Protein AF-A0A924PEX5-F1 (afdb_monomer_lite)

Structure (mmCIF, N/CA/C/O backbone):
data_AF-A0A924PEX5-F1
#
_entry.id   AF-A0A924PEX5-F1
#
loop_
_atom_site.group_PDB
_atom_site.id
_atom_site.type_symbol
_atom_si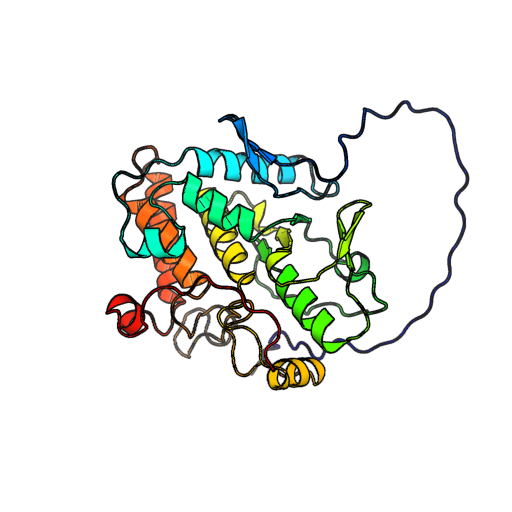te.label_atom_id
_atom_site.label_alt_id
_atom_site.label_comp_id
_atom_site.label_asym_id
_atom_site.label_entity_id
_atom_site.label_seq_id
_atom_site.pdbx_PDB_ins_code
_atom_site.Cartn_x
_atom_site.Cartn_y
_atom_site.Cartn_z
_atom_site.occupancy
_atom_site.B_iso_or_equiv
_atom_site.auth_seq_id
_atom_site.auth_comp_id
_atom_site.auth_asym_id
_atom_site.auth_atom_id
_atom_site.pdbx_PDB_model_num
ATOM 1 N N . MET A 1 1 ? -17.441 -9.003 -27.876 1.00 33.53 1 MET A N 1
ATOM 2 C CA . MET A 1 1 ? -15.978 -9.172 -27.762 1.00 33.53 1 MET A CA 1
ATOM 3 C C . MET A 1 1 ? -15.362 -7.786 -27.661 1.00 33.53 1 MET A C 1
ATOM 5 O O . MET A 1 1 ? -15.172 -7.136 -28.678 1.00 33.53 1 MET A O 1
ATOM 9 N N . ARG A 1 2 ? -15.200 -7.267 -26.439 1.00 26.06 2 ARG A N 1
ATOM 10 C CA . ARG A 1 2 ? -14.503 -5.998 -26.192 1.00 26.06 2 ARG A CA 1
ATOM 11 C C . ARG A 1 2 ? -13.068 -6.360 -25.824 1.00 26.06 2 ARG A C 1
ATOM 13 O O . ARG A 1 2 ? -12.875 -7.181 -24.936 1.00 26.06 2 ARG A O 1
ATOM 20 N N . SER A 1 3 ? -12.110 -5.818 -26.566 1.00 25.69 3 SER A N 1
ATOM 21 C CA . SER A 1 3 ? -10.678 -5.951 -26.299 1.00 25.69 3 SER A CA 1
ATOM 22 C C . SER A 1 3 ? -10.384 -5.412 -24.900 1.00 25.69 3 SER A C 1
ATOM 24 O O . SER A 1 3 ? -10.562 -4.220 -24.662 1.00 25.69 3 SER A O 1
ATOM 26 N N . SER A 1 4 ? -9.976 -6.282 -23.979 1.00 27.42 4 SER A N 1
ATOM 27 C CA . SER A 1 4 ? -9.450 -5.909 -22.669 1.00 27.42 4 SER A CA 1
ATOM 28 C C . SER A 1 4 ? -8.083 -5.258 -22.869 1.00 27.42 4 SER A C 1
ATOM 30 O O . SER A 1 4 ? -7.070 -5.935 -23.037 1.00 27.42 4 SER A O 1
ATOM 32 N N . SER A 1 5 ? -8.056 -3.929 -22.913 1.00 29.95 5 SER A N 1
ATOM 33 C CA . SER A 1 5 ? -6.832 -3.140 -22.824 1.00 29.95 5 SER A CA 1
ATOM 34 C C . SER A 1 5 ? -6.302 -3.233 -21.395 1.00 29.95 5 SER A C 1
ATOM 36 O O . SER A 1 5 ? -6.610 -2.394 -20.551 1.00 29.95 5 SER A O 1
ATOM 38 N N . GLY A 1 6 ? -5.540 -4.292 -21.121 1.00 28.02 6 GLY A N 1
ATOM 39 C CA . GLY A 1 6 ? -4.634 -4.314 -19.981 1.00 28.02 6 GLY A CA 1
ATOM 40 C C . GLY A 1 6 ? -3.671 -3.132 -20.085 1.00 28.02 6 GLY A C 1
ATOM 41 O O . GLY A 1 6 ? -3.348 -2.685 -21.189 1.00 28.02 6 GLY A O 1
ATOM 42 N N . LEU A 1 7 ? -3.238 -2.611 -18.939 1.00 36.66 7 LEU A N 1
ATOM 43 C CA . LEU A 1 7 ? -2.133 -1.662 -18.841 1.00 36.66 7 LEU A CA 1
ATOM 44 C C . LEU A 1 7 ? -0.908 -2.258 -19.546 1.00 36.66 7 LEU A C 1
ATOM 46 O O . LEU A 1 7 ? -0.160 -3.050 -18.980 1.00 36.66 7 LEU A O 1
ATOM 50 N N . SER A 1 8 ? -0.732 -1.910 -20.816 1.00 33.62 8 SER A N 1
ATOM 51 C CA . SER A 1 8 ? 0.485 -2.198 -21.548 1.00 33.62 8 SER A CA 1
ATOM 52 C C . SER A 1 8 ? 1.491 -1.120 -21.179 1.00 33.62 8 SER A C 1
ATOM 54 O O . SER A 1 8 ? 1.282 0.055 -21.481 1.00 33.62 8 SER A O 1
ATOM 56 N N . LEU A 1 9 ? 2.608 -1.519 -20.569 1.00 39.69 9 LEU A N 1
ATOM 57 C CA . LEU A 1 9 ? 3.800 -0.670 -20.456 1.00 39.69 9 LEU A CA 1
ATOM 58 C C . LEU A 1 9 ? 4.326 -0.207 -21.835 1.00 39.69 9 LEU A C 1
ATOM 60 O O . LEU A 1 9 ? 5.193 0.658 -21.892 1.00 39.69 9 LEU A O 1
ATOM 64 N N . ALA A 1 10 ? 3.792 -0.729 -22.949 1.00 33.88 10 ALA A N 1
ATOM 65 C CA . ALA A 1 10 ? 4.239 -0.428 -24.307 1.00 33.88 10 ALA A CA 1
ATOM 66 C C . ALA A 1 10 ? 3.735 0.907 -24.905 1.00 33.88 10 ALA A C 1
ATOM 68 O O . ALA A 1 10 ? 4.015 1.172 -26.071 1.00 33.88 10 ALA A O 1
ATOM 69 N N . SER A 1 11 ? 3.021 1.762 -24.162 1.00 31.50 11 SER A N 1
ATOM 70 C CA . SER A 1 11 ? 2.546 3.064 -24.685 1.00 31.50 11 SER A CA 1
ATOM 71 C C . SER A 1 11 ? 3.521 4.243 -24.496 1.00 31.50 11 SER A C 1
ATOM 73 O O . SER A 1 11 ? 3.150 5.391 -24.731 1.00 31.50 11 SER A O 1
ATOM 75 N N . LEU A 1 12 ? 4.778 3.993 -24.116 1.00 37.81 12 LEU A N 1
ATOM 76 C CA . LEU A 1 12 ? 5.843 5.005 -24.049 1.00 37.81 12 LEU A CA 1
ATOM 77 C C . LEU A 1 12 ? 6.523 5.167 -25.424 1.00 37.81 12 LEU A C 1
ATOM 79 O O . LEU A 1 12 ? 7.553 4.553 -25.693 1.00 37.81 12 LEU A O 1
ATOM 83 N N . VAL A 1 13 ? 5.953 5.991 -26.313 1.00 32.44 13 VAL A N 1
ATOM 84 C CA . VAL A 1 13 ? 6.563 6.343 -27.613 1.00 32.44 13 VAL A CA 1
ATOM 85 C C . VAL A 1 13 ? 6.847 7.848 -27.678 1.00 32.44 13 VAL A C 1
ATOM 87 O O . VAL A 1 13 ? 5.973 8.681 -27.462 1.00 32.44 13 VAL A O 1
ATOM 90 N N . PHE A 1 14 ? 8.108 8.179 -27.964 1.00 30.27 14 PHE A N 1
ATOM 91 C CA . PHE A 1 14 ? 8.715 9.509 -27.886 1.00 30.27 14 PHE A CA 1
ATOM 92 C C . PHE A 1 14 ? 8.309 10.469 -29.016 1.00 30.27 14 PHE A C 1
ATOM 94 O O . PHE A 1 14 ? 8.539 10.176 -30.187 1.00 30.27 14 PHE A O 1
ATOM 101 N N . THR A 1 15 ? 7.913 11.693 -28.654 1.00 27.73 15 THR A N 1
ATOM 102 C CA . THR A 1 15 ? 8.118 12.914 -29.462 1.00 27.73 15 THR A CA 1
ATOM 103 C C . THR A 1 15 ? 8.326 14.111 -28.532 1.00 27.73 15 THR A C 1
ATOM 105 O O . THR A 1 15 ? 7.518 14.335 -27.635 1.00 27.73 15 THR A O 1
ATOM 108 N N . GLY A 1 16 ? 9.413 14.867 -28.718 1.00 25.47 16 GLY A N 1
ATOM 109 C CA . GLY A 1 16 ? 9.753 16.043 -27.906 1.00 25.47 16 GLY A CA 1
ATOM 110 C C . GLY A 1 16 ? 9.539 17.376 -28.623 1.00 25.47 16 GLY A C 1
ATOM 111 O O . GLY A 1 16 ? 9.466 17.395 -29.846 1.00 25.47 16 GLY A O 1
ATOM 112 N N . LEU A 1 17 ? 9.496 18.476 -27.854 1.00 26.95 17 LEU A N 1
ATOM 113 C CA . LEU A 1 17 ? 10.088 19.797 -28.153 1.00 26.95 17 LEU A CA 1
ATOM 114 C C . LEU A 1 17 ? 9.778 20.801 -27.020 1.00 26.95 17 LEU A C 1
ATOM 116 O O . LEU A 1 17 ? 8.629 20.975 -26.629 1.00 26.95 17 LEU A O 1
ATOM 120 N N . CYS A 1 18 ? 10.819 21.471 -26.511 1.00 28.36 18 CYS A N 1
ATOM 121 C CA . CYS A 1 18 ? 10.740 22.568 -25.539 1.00 28.36 18 CYS A CA 1
ATOM 122 C C . CYS A 1 18 ? 10.586 23.928 -26.237 1.00 28.36 18 CYS A C 1
ATOM 124 O O . CYS A 1 18 ? 11.287 24.194 -27.212 1.00 28.36 18 CYS A O 1
ATOM 126 N N . ALA A 1 19 ? 9.805 24.836 -25.647 1.00 28.42 19 ALA A N 1
ATOM 127 C CA . ALA A 1 19 ? 9.983 26.283 -25.792 1.00 28.42 19 ALA A CA 1
ATOM 128 C C . ALA A 1 19 ? 9.468 26.991 -24.526 1.00 28.42 19 ALA A C 1
ATOM 130 O O . ALA A 1 19 ? 8.357 26.728 -24.074 1.00 28.42 19 ALA A O 1
ATOM 131 N N . GLY A 1 20 ? 10.310 27.836 -23.924 1.00 31.69 20 GLY A N 1
ATOM 132 C CA . GLY A 1 20 ? 10.020 28.566 -22.687 1.00 31.69 20 GLY A CA 1
ATOM 133 C C . GLY A 1 20 ? 9.558 30.004 -22.914 1.00 31.69 20 GLY A C 1
ATOM 134 O O . GLY A 1 20 ? 9.651 30.508 -24.026 1.00 31.69 20 GLY A O 1
ATOM 135 N N . THR A 1 21 ? 9.149 30.678 -21.832 1.00 31.81 21 THR A N 1
ATOM 136 C CA . THR A 1 21 ? 9.110 32.151 -21.738 1.00 31.81 21 THR A CA 1
ATOM 137 C C . THR A 1 21 ? 9.071 32.639 -20.282 1.00 31.81 21 THR A C 1
ATOM 139 O O . THR A 1 21 ? 8.572 31.954 -19.395 1.00 31.81 21 THR A O 1
ATOM 142 N N . LEU A 1 22 ? 9.652 33.828 -20.087 1.00 35.75 22 LEU A N 1
ATOM 143 C CA . LEU A 1 22 ? 10.005 34.534 -18.848 1.00 35.75 22 LEU A CA 1
ATOM 144 C C . LEU A 1 22 ? 8.805 35.101 -18.060 1.00 35.75 22 LEU A C 1
ATOM 146 O O . LEU A 1 22 ? 7.839 35.563 -18.661 1.00 35.75 22 LEU A O 1
ATOM 150 N N . ALA A 1 23 ? 8.927 35.172 -16.727 1.00 34.81 23 ALA A N 1
ATOM 151 C CA . ALA A 1 23 ? 7.976 35.840 -15.830 1.00 34.81 23 ALA A CA 1
ATOM 152 C C . ALA A 1 23 ? 8.596 37.080 -15.152 1.00 34.81 23 ALA A C 1
ATOM 154 O O . ALA A 1 23 ? 9.732 37.037 -14.680 1.00 34.81 23 ALA A O 1
ATOM 155 N N . ALA A 1 24 ? 7.823 38.171 -15.103 1.00 40.25 24 ALA A N 1
ATOM 156 C CA . ALA A 1 24 ? 8.129 39.429 -14.420 1.00 40.25 24 ALA A CA 1
ATOM 157 C C . ALA A 1 24 ? 7.551 39.446 -12.989 1.00 40.25 24 ALA A C 1
ATOM 159 O O . ALA A 1 24 ? 6.501 38.860 -12.729 1.00 40.25 24 ALA A O 1
ATOM 160 N N . SER A 1 25 ? 8.239 40.121 -12.067 1.00 35.47 25 SER A N 1
ATOM 161 C CA . SER A 1 25 ? 7.985 40.127 -10.621 1.00 35.47 25 SER A CA 1
ATOM 162 C C . SER A 1 25 ? 7.153 41.330 -10.143 1.00 35.47 25 SER A C 1
ATOM 164 O O . SER A 1 25 ? 7.395 42.466 -10.544 1.00 35.47 25 SER A O 1
ATOM 166 N N . PHE A 1 26 ? 6.215 41.080 -9.220 1.00 35.78 26 PHE A N 1
ATOM 167 C CA . PHE A 1 26 ? 5.485 42.087 -8.433 1.00 35.78 26 PHE A CA 1
ATOM 168 C C . PHE A 1 26 ? 5.862 41.965 -6.941 1.00 35.78 26 PHE A C 1
ATOM 170 O O . PHE A 1 26 ? 5.893 40.844 -6.432 1.00 35.78 26 PHE A O 1
ATOM 177 N N . PRO A 1 27 ? 6.116 43.070 -6.212 1.00 43.72 27 PRO A N 1
ATOM 178 C CA . PRO A 1 27 ? 6.353 43.044 -4.769 1.00 43.72 27 PRO A CA 1
ATOM 179 C C . PRO A 1 27 ? 5.075 43.401 -3.989 1.00 43.72 27 PRO A C 1
ATOM 181 O O . PRO A 1 27 ? 4.455 44.421 -4.284 1.00 43.72 27 PRO A O 1
ATOM 184 N N . GLY A 1 28 ? 4.696 42.624 -2.960 1.00 46.34 28 GLY A N 1
ATOM 185 C CA . GLY A 1 28 ? 3.729 43.136 -1.972 1.00 46.34 28 GLY A CA 1
ATOM 186 C C . GLY A 1 28 ? 2.809 42.189 -1.195 1.00 46.34 28 GLY A C 1
ATOM 187 O O . GLY A 1 28 ? 1.846 42.687 -0.620 1.00 46.34 28 GLY A O 1
ATOM 188 N N . CYS A 1 29 ? 3.055 40.879 -1.106 1.00 36.25 29 CYS A N 1
ATOM 189 C CA . CYS A 1 29 ? 2.343 40.029 -0.141 1.00 36.25 29 CYS A CA 1
ATOM 190 C C . CYS A 1 29 ? 3.349 39.290 0.740 1.00 36.25 29 CYS A C 1
ATOM 192 O O . CYS A 1 29 ? 4.124 38.473 0.256 1.00 36.25 29 CYS A O 1
ATOM 194 N N . SER A 1 30 ? 3.352 39.592 2.037 1.00 42.78 30 SER A N 1
ATOM 195 C CA . SER A 1 30 ? 4.011 38.767 3.047 1.00 42.78 30 SER A CA 1
ATOM 196 C C . SER A 1 30 ? 3.273 37.433 3.126 1.00 42.78 30 SER A C 1
ATOM 198 O O . SER A 1 30 ? 2.197 37.345 3.721 1.00 42.78 30 SER A O 1
ATOM 200 N N . SER A 1 31 ? 3.833 36.429 2.457 1.00 42.00 31 SER A N 1
ATOM 201 C CA . SER A 1 31 ? 3.346 35.057 2.446 1.00 42.00 31 SER A CA 1
ATOM 202 C C . SER A 1 31 ? 3.317 34.503 3.875 1.00 42.00 31 SER A C 1
ATOM 204 O O . SER A 1 31 ? 4.273 34.737 4.624 1.00 42.00 31 SER A O 1
ATOM 206 N N . PRO A 1 32 ? 2.268 33.765 4.281 1.00 46.34 32 PRO A N 1
ATOM 207 C CA . PRO A 1 32 ? 2.353 32.945 5.483 1.00 46.34 32 PRO A CA 1
ATOM 208 C C . PRO A 1 32 ? 3.592 32.054 5.361 1.00 46.34 32 PRO A C 1
ATOM 210 O O . PRO A 1 32 ? 3.858 31.530 4.283 1.00 46.34 32 PRO A O 1
ATOM 213 N N . SER A 1 33 ? 4.364 31.952 6.446 1.00 43.94 33 SER A N 1
ATOM 214 C CA . SER A 1 33 ? 5.555 31.104 6.557 1.00 43.94 33 SER A CA 1
ATOM 215 C C . SER A 1 33 ? 5.258 29.720 5.981 1.00 43.94 33 SER A C 1
ATOM 217 O O . SER A 1 33 ? 4.627 28.905 6.654 1.00 43.94 33 SER A O 1
ATOM 219 N N . GLU A 1 34 ? 5.683 29.468 4.742 1.00 51.16 34 GLU A N 1
ATOM 220 C CA . GLU A 1 34 ? 5.565 28.158 4.117 1.00 51.16 34 GLU A CA 1
ATOM 221 C C . GLU A 1 34 ? 6.358 27.187 4.990 1.00 51.16 34 GLU A C 1
ATOM 223 O O . GLU A 1 34 ? 7.578 27.309 5.131 1.00 51.16 34 GLU A O 1
ATOM 228 N N . ALA A 1 35 ? 5.654 26.260 5.647 1.00 49.38 35 ALA A N 1
ATOM 229 C CA . ALA A 1 35 ? 6.304 25.122 6.275 1.00 49.38 35 ALA A CA 1
ATOM 230 C C . ALA A 1 35 ? 7.219 24.473 5.223 1.00 49.38 35 ALA A C 1
ATOM 232 O O . ALA A 1 35 ? 6.838 24.427 4.048 1.00 49.38 35 ALA A O 1
ATOM 233 N N . PRO A 1 36 ? 8.426 24.016 5.605 1.00 53.09 36 PRO A N 1
ATOM 234 C CA . PRO A 1 36 ? 9.362 23.456 4.646 1.00 53.09 36 PRO A CA 1
ATOM 235 C C . PRO A 1 36 ? 8.644 22.381 3.819 1.00 53.09 36 PRO A C 1
ATOM 237 O O . PRO A 1 36 ? 7.949 21.540 4.402 1.00 53.09 36 PRO A O 1
ATOM 240 N N . PRO A 1 37 ? 8.753 22.425 2.478 1.00 58.31 37 PRO A N 1
ATOM 241 C CA . PRO A 1 37 ? 8.115 21.431 1.633 1.00 58.31 37 PRO A CA 1
ATOM 242 C C . PRO A 1 37 ? 8.599 20.060 2.105 1.00 58.31 37 PRO A C 1
ATOM 244 O O . PRO A 1 37 ? 9.806 19.851 2.211 1.00 58.31 37 PRO A O 1
ATOM 247 N N . ASN A 1 38 ? 7.659 19.157 2.400 1.00 71.25 38 ASN A N 1
ATOM 248 C CA . ASN A 1 38 ? 7.913 17.780 2.842 1.00 71.25 38 ASN A CA 1
ATOM 249 C C . ASN A 1 38 ? 8.250 17.608 4.337 1.00 71.25 38 ASN A C 1
ATOM 251 O O . ASN A 1 38 ? 9.093 16.786 4.696 1.00 71.25 38 ASN A O 1
ATOM 255 N N . ALA A 1 39 ? 7.583 18.353 5.224 1.00 81.62 39 ALA A N 1
ATOM 256 C CA . ALA A 1 39 ? 7.664 18.084 6.659 1.00 81.62 39 ALA A CA 1
ATOM 257 C C . ALA A 1 39 ? 7.174 16.650 6.997 1.00 81.62 39 ALA A C 1
ATOM 259 O O . ALA A 1 39 ? 6.148 16.221 6.460 1.00 81.62 39 ALA A O 1
ATOM 260 N N . PRO A 1 40 ? 7.872 15.926 7.895 1.00 90.00 40 PRO A N 1
ATOM 261 C CA . PRO A 1 40 ? 7.412 14.653 8.454 1.00 90.00 40 PRO A CA 1
ATOM 262 C C . PRO A 1 40 ? 5.994 14.748 9.032 1.00 90.00 40 PRO A C 1
ATOM 264 O O . PRO A 1 40 ? 5.653 15.742 9.684 1.00 90.00 40 PRO A O 1
ATOM 267 N N . ILE A 1 41 ? 5.183 13.698 8.874 1.00 93.56 41 ILE A N 1
ATOM 268 C CA . ILE A 1 41 ? 3.880 13.624 9.550 1.00 93.56 41 ILE A CA 1
ATOM 269 C C . ILE A 1 41 ? 4.118 13.432 11.048 1.00 93.56 41 ILE A C 1
ATOM 271 O O . ILE A 1 41 ? 4.702 12.436 11.477 1.00 93.56 41 ILE A O 1
ATOM 275 N N . SER A 1 42 ? 3.642 14.382 11.851 1.00 95.88 42 SER A N 1
ATOM 276 C CA . SER A 1 42 ? 3.625 14.263 13.311 1.00 95.88 42 SER A CA 1
ATOM 277 C C . SER A 1 42 ? 2.297 13.668 13.766 1.00 95.88 42 SER A C 1
ATOM 279 O O . SER A 1 42 ? 1.234 14.163 13.382 1.00 95.88 42 SER A O 1
ATOM 281 N N . LEU A 1 43 ? 2.374 12.607 14.565 1.00 96.50 43 LEU A N 1
ATOM 282 C CA . LEU A 1 43 ? 1.222 11.909 15.124 1.00 96.50 43 LEU A CA 1
ATOM 283 C C . LEU A 1 43 ? 0.881 12.435 16.521 1.00 96.50 43 LEU A C 1
ATOM 285 O O . LEU A 1 43 ? 1.750 12.945 17.232 1.00 96.50 43 LEU A O 1
ATOM 289 N N . ASP A 1 44 ? -0.367 12.244 16.948 1.00 95.25 44 ASP A N 1
ATOM 290 C CA . ASP A 1 44 ? -0.880 12.756 18.233 1.00 95.25 44 ASP A CA 1
ATOM 291 C C . ASP A 1 44 ? -0.132 12.188 19.454 1.00 95.25 44 ASP A C 1
ATOM 293 O O . ASP A 1 44 ? -0.062 12.818 20.508 1.00 95.25 44 ASP A O 1
ATOM 297 N N . ASN A 1 45 ? 0.470 11.005 19.312 1.00 92.50 45 ASN A N 1
ATOM 298 C CA . ASN A 1 45 ? 1.290 10.369 20.345 1.00 92.50 45 ASN A CA 1
ATOM 299 C C . ASN A 1 45 ? 2.759 10.849 20.356 1.00 92.50 45 ASN A C 1
ATOM 301 O O . ASN A 1 45 ? 3.584 10.285 21.074 1.00 92.50 45 ASN A O 1
ATOM 305 N N . GLY A 1 46 ? 3.101 11.858 19.548 1.00 95.31 46 GLY A N 1
ATOM 306 C CA . GLY A 1 46 ? 4.443 12.432 19.432 1.00 95.31 46 GLY A CA 1
ATOM 307 C C . GLY A 1 46 ? 5.389 11.688 18.484 1.00 95.31 46 GLY A C 1
ATOM 308 O O . GLY A 1 46 ? 6.502 12.162 18.249 1.00 95.31 46 GLY A O 1
ATOM 309 N N . ARG A 1 47 ? 4.981 10.547 17.910 1.00 95.88 47 ARG A N 1
ATOM 310 C CA . ARG A 1 47 ? 5.765 9.853 16.879 1.00 95.88 47 ARG A CA 1
ATOM 311 C C . ARG A 1 47 ? 5.803 10.691 15.600 1.00 95.88 47 ARG A C 1
ATOM 313 O O . ARG A 1 47 ? 4.792 11.245 15.182 1.00 95.88 47 ARG A O 1
ATOM 320 N N . GLN A 1 48 ? 6.961 10.725 14.948 1.00 96.94 48 GLN A N 1
ATOM 321 C CA . GLN A 1 48 ? 7.119 11.302 13.614 1.00 96.94 48 GLN A CA 1
ATOM 322 C C . GLN A 1 48 ? 7.294 10.181 12.589 1.00 96.94 48 GLN A C 1
ATOM 324 O O . GLN A 1 48 ? 8.067 9.250 12.822 1.00 96.94 48 GLN A O 1
ATOM 329 N N . LEU A 1 49 ? 6.570 10.264 11.475 1.00 96.88 49 LEU A N 1
ATOM 330 C CA . LEU A 1 49 ? 6.747 9.394 10.314 1.00 96.88 49 LEU A CA 1
ATOM 331 C C . LEU A 1 49 ? 7.619 10.104 9.281 1.00 96.88 49 LEU A C 1
ATOM 333 O O . LEU A 1 49 ? 7.438 11.293 9.033 1.00 96.88 49 LEU A O 1
ATOM 337 N N . SER A 1 50 ? 8.517 9.366 8.634 1.00 96.75 50 SER A N 1
ATOM 338 C CA . SER A 1 50 ? 9.321 9.871 7.514 1.00 96.75 50 SER A CA 1
ATOM 339 C C . SER A 1 50 ? 8.513 10.111 6.232 1.00 96.75 50 SER A C 1
ATOM 341 O O . SER A 1 50 ? 9.034 10.713 5.294 1.00 96.75 50 SER A O 1
ATOM 343 N N . VAL A 1 51 ? 7.254 9.657 6.190 1.00 96.69 51 VAL A N 1
ATOM 344 C CA . VAL A 1 51 ? 6.292 9.957 5.122 1.00 96.69 51 VAL A CA 1
ATOM 345 C C . VAL A 1 51 ? 6.126 11.472 4.978 1.00 96.69 51 VAL A C 1
ATOM 347 O O . VAL A 1 51 ? 5.742 12.158 5.924 1.00 96.69 51 VAL A O 1
ATOM 350 N N . ALA A 1 52 ? 6.355 11.978 3.771 1.00 95.75 52 ALA A N 1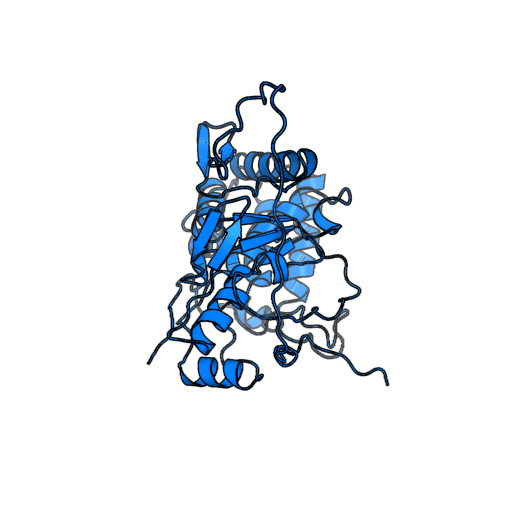
ATOM 351 C CA . ALA A 1 52 ? 6.094 13.355 3.389 1.00 95.75 52 ALA A CA 1
ATOM 352 C C . ALA A 1 52 ? 4.810 13.465 2.556 1.00 95.75 52 ALA A C 1
ATOM 354 O O . ALA A 1 52 ? 4.575 12.692 1.621 1.00 95.75 52 ALA A O 1
ATOM 355 N N . LEU A 1 53 ? 3.995 14.469 2.872 1.00 95.69 53 LEU A N 1
ATOM 356 C CA . LEU A 1 53 ? 2.831 14.840 2.074 1.00 95.69 53 LEU A CA 1
ATOM 357 C C . LEU A 1 53 ? 3.244 15.888 1.043 1.00 95.69 53 LEU A C 1
ATOM 359 O O . LEU A 1 53 ? 3.840 16.906 1.397 1.00 95.69 53 LEU A O 1
ATOM 363 N N . ASP A 1 54 ? 2.924 15.649 -0.228 1.00 94.88 54 ASP A N 1
ATOM 364 C CA . ASP A 1 54 ? 3.185 16.628 -1.277 1.00 94.88 54 ASP A CA 1
ATOM 365 C C . ASP A 1 54 ? 2.423 17.935 -0.979 1.00 94.88 54 ASP A C 1
ATOM 367 O O . ASP A 1 54 ? 1.201 17.887 -0.807 1.00 94.88 54 ASP A O 1
ATOM 371 N N . PRO A 1 55 ? 3.089 19.107 -0.973 1.00 93.62 55 PRO A N 1
ATOM 372 C CA . PRO A 1 55 ? 2.439 20.391 -0.701 1.00 93.62 55 PRO A CA 1
ATOM 373 C C . PRO A 1 55 ? 1.279 20.743 -1.647 1.00 93.62 55 PRO A C 1
ATOM 375 O O . PRO A 1 55 ? 0.454 21.589 -1.317 1.00 93.62 55 PRO A O 1
ATOM 378 N N . SER A 1 56 ? 1.206 20.112 -2.824 1.00 93.06 56 SER A N 1
ATOM 379 C CA . SER A 1 56 ? 0.100 20.269 -3.779 1.00 93.06 56 SER A CA 1
ATOM 380 C C . SER A 1 56 ? -1.146 19.438 -3.446 1.00 93.06 56 SER A C 1
ATOM 382 O O . SER A 1 56 ? -2.170 19.599 -4.114 1.00 93.06 56 SER A O 1
ATOM 384 N N . LEU A 1 57 ? -1.098 18.559 -2.436 1.00 93.94 57 LEU A N 1
ATOM 385 C CA . LEU A 1 57 ? -2.307 17.959 -1.870 1.00 93.94 57 LEU A CA 1
ATOM 386 C C . LEU A 1 57 ? -3.209 19.061 -1.312 1.00 93.94 57 LEU A C 1
ATOM 388 O O . LEU A 1 57 ? -2.736 19.996 -0.663 1.00 93.94 57 LEU A O 1
ATOM 392 N N . SER A 1 58 ? -4.522 18.921 -1.500 1.00 94.06 58 SER A N 1
ATOM 393 C CA . SER A 1 58 ? -5.469 19.831 -0.854 1.00 94.06 58 SER A CA 1
ATOM 394 C C . SER A 1 58 ? -5.342 19.735 0.672 1.00 94.06 58 SER A C 1
ATOM 396 O O . SER A 1 58 ? -5.030 18.670 1.205 1.00 94.06 58 SER A O 1
ATOM 398 N N . ALA A 1 59 ? -5.633 20.817 1.401 1.00 94.62 59 ALA A N 1
ATOM 399 C CA . ALA A 1 59 ? -5.612 20.787 2.868 1.00 94.62 59 ALA A CA 1
ATOM 400 C C . ALA A 1 59 ? -6.532 19.689 3.445 1.00 94.62 59 ALA A C 1
ATOM 402 O O . ALA A 1 59 ? -6.206 19.065 4.456 1.00 94.62 59 ALA A O 1
ATOM 403 N N . SER A 1 60 ? -7.653 19.410 2.764 1.00 95.25 60 SER A N 1
ATOM 404 C CA . SER A 1 60 ? -8.555 18.307 3.109 1.00 95.25 60 SER A CA 1
ATOM 405 C C . SER A 1 60 ? -7.885 16.943 2.942 1.00 95.25 60 SER A C 1
ATOM 407 O O . SER A 1 60 ? -8.010 16.110 3.831 1.00 95.25 60 SER A O 1
ATOM 409 N N . ASP A 1 61 ? -7.163 16.707 1.842 1.00 95.50 61 ASP A N 1
ATOM 410 C CA . ASP A 1 61 ? -6.450 15.440 1.631 1.00 95.50 61 ASP A CA 1
ATOM 411 C C . ASP A 1 61 ? -5.335 15.253 2.663 1.00 95.50 61 ASP A C 1
ATOM 413 O O . ASP A 1 61 ? -5.191 14.168 3.221 1.00 95.50 61 ASP A O 1
ATOM 417 N N . GLN A 1 62 ? -4.578 16.315 2.961 1.00 95.50 62 GLN A N 1
ATOM 418 C CA . GLN A 1 62 ? -3.526 16.263 3.978 1.00 95.50 62 GLN A CA 1
ATOM 419 C C . GLN A 1 62 ? -4.105 15.911 5.355 1.00 95.50 62 GLN A C 1
ATOM 421 O O . GLN A 1 62 ? -3.595 15.021 6.033 1.00 95.50 62 GLN A O 1
ATOM 426 N N . THR A 1 63 ? -5.221 16.550 5.728 1.00 95.81 63 THR A N 1
ATOM 427 C CA . THR A 1 63 ? -5.937 16.265 6.982 1.00 95.81 63 THR A CA 1
ATOM 428 C C . THR A 1 63 ? -6.465 14.832 7.017 1.00 95.81 63 THR A C 1
ATOM 430 O O . THR A 1 63 ? -6.357 14.173 8.048 1.00 95.81 63 THR A O 1
ATOM 433 N N . LEU A 1 64 ? -7.012 14.326 5.905 1.00 96.31 64 LEU A N 1
ATOM 434 C CA . LEU A 1 64 ? -7.499 12.947 5.816 1.00 96.31 64 LEU A CA 1
ATOM 435 C C . LEU A 1 64 ? -6.368 11.938 6.019 1.00 96.31 64 LEU A C 1
ATOM 437 O O . LEU A 1 64 ? -6.483 11.074 6.882 1.00 96.31 64 LEU A O 1
ATOM 441 N N . VAL A 1 65 ? -5.261 12.074 5.284 1.00 97.00 65 VAL A N 1
ATOM 442 C CA . VAL A 1 65 ? -4.111 11.164 5.41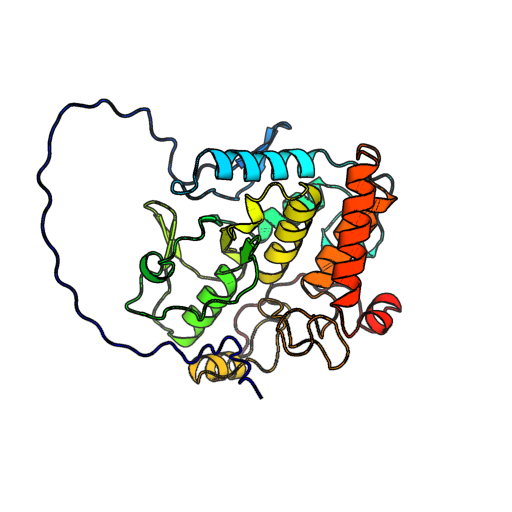0 1.00 97.00 65 VAL A CA 1
ATOM 443 C C . VAL A 1 65 ? -3.508 11.224 6.815 1.00 97.00 65 VAL A C 1
ATOM 445 O O . VAL A 1 65 ? -3.211 10.184 7.402 1.00 97.00 65 VAL A O 1
ATOM 448 N N . GLN A 1 66 ? -3.366 12.419 7.396 1.00 97.31 66 GLN A N 1
ATOM 449 C CA . GLN A 1 66 ? -2.874 12.561 8.767 1.00 97.31 66 GLN A CA 1
ATOM 450 C C . GLN A 1 66 ? -3.832 11.932 9.789 1.00 97.31 66 GLN A C 1
ATOM 452 O O . GLN A 1 66 ? -3.385 11.216 10.683 1.00 97.31 66 GLN A O 1
ATOM 457 N N . GLY A 1 67 ? -5.142 12.145 9.638 1.00 97.44 67 GLY A N 1
ATOM 458 C CA . GLY A 1 67 ? -6.169 11.528 10.477 1.00 97.44 67 GLY A CA 1
ATOM 459 C C . GLY A 1 67 ? -6.162 10.001 10.392 1.00 97.44 67 GLY A C 1
ATOM 460 O O . GLY A 1 67 ? -6.318 9.326 11.410 1.00 97.44 67 GLY A O 1
ATOM 461 N N . ASP A 1 68 ? -5.911 9.455 9.203 1.00 98.12 68 ASP A N 1
ATOM 462 C CA . ASP A 1 68 ? -5.761 8.020 8.983 1.00 98.12 68 ASP A CA 1
ATOM 463 C C . ASP A 1 68 ? -4.528 7.484 9.738 1.00 98.12 68 ASP A C 1
ATOM 465 O O . ASP A 1 68 ? -4.657 6.563 10.548 1.00 98.12 68 ASP A O 1
ATOM 469 N N . PHE A 1 69 ? -3.350 8.101 9.590 1.00 98.19 69 PHE A N 1
ATOM 470 C CA . PHE A 1 69 ? -2.160 7.695 10.352 1.00 98.19 69 PHE A CA 1
ATOM 471 C C . PHE A 1 69 ? -2.332 7.838 11.870 1.00 98.19 69 PHE A C 1
ATOM 473 O O . PHE A 1 69 ? -1.900 6.957 12.619 1.00 98.19 69 PHE A O 1
ATOM 480 N N . ASN A 1 70 ? -3.004 8.895 12.332 1.00 98.12 70 ASN A N 1
ATOM 481 C CA . ASN A 1 70 ? -3.347 9.071 13.741 1.00 98.12 70 ASN A CA 1
ATOM 482 C C . ASN A 1 70 ? -4.253 7.942 14.241 1.00 98.12 70 ASN A C 1
ATOM 484 O O . ASN A 1 70 ? -3.974 7.357 15.290 1.00 98.12 70 ASN A O 1
ATOM 488 N N . LEU A 1 71 ? -5.297 7.576 13.492 1.00 97.69 71 LEU A N 1
ATOM 489 C CA . LEU A 1 71 ? -6.144 6.445 13.862 1.00 97.69 71 LEU A CA 1
ATOM 490 C C . LEU A 1 71 ? -5.34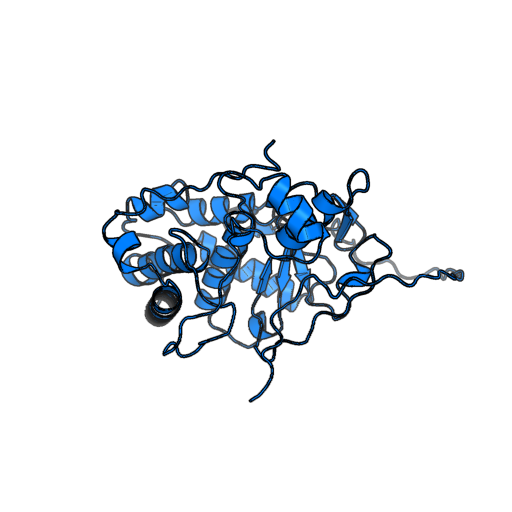2 5.144 13.910 1.00 97.69 71 LEU A C 1
ATOM 492 O O . LEU A 1 71 ? -5.437 4.421 14.900 1.00 97.69 71 LEU A O 1
ATOM 496 N N . LEU A 1 72 ? -4.536 4.868 12.878 1.00 98.19 72 LEU A N 1
ATOM 497 C CA . LEU A 1 72 ? -3.701 3.670 12.823 1.00 98.19 72 LEU A CA 1
ATOM 498 C C . LEU A 1 72 ? -2.798 3.584 14.055 1.00 98.19 72 LEU A C 1
ATOM 500 O O . LEU A 1 72 ? -2.786 2.548 14.707 1.00 98.19 72 LEU A O 1
ATOM 504 N N . SER A 1 73 ? -2.136 4.682 14.433 1.00 97.81 73 SER A N 1
ATOM 505 C CA . SER A 1 73 ? -1.255 4.759 15.610 1.00 97.81 73 SER A CA 1
ATOM 506 C C . SER A 1 73 ? -1.930 4.428 16.939 1.00 97.81 73 SER A C 1
ATOM 508 O O . SER A 1 73 ? -1.262 4.039 17.896 1.00 97.81 73 SER A O 1
ATOM 510 N N . ASN A 1 74 ? -3.253 4.580 16.991 1.00 98.00 74 ASN A N 1
ATOM 511 C CA . ASN A 1 74 ? -4.050 4.398 18.190 1.00 98.00 74 ASN A CA 1
ATOM 512 C C . ASN A 1 74 ? -4.770 3.047 18.227 1.00 98.00 74 ASN A C 1
ATOM 514 O O . ASN A 1 74 ? -5.379 2.741 19.250 1.00 98.00 74 ASN A O 1
ATOM 518 N N . LEU A 1 75 ? -4.722 2.224 17.170 1.00 98.19 75 LEU A N 1
ATOM 519 C CA . LEU A 1 75 ? -5.326 0.888 17.208 1.00 98.19 75 LEU A CA 1
ATOM 520 C C . LEU A 1 75 ? -4.630 0.017 18.264 1.00 98.19 75 LEU A C 1
ATOM 522 O O . LEU A 1 75 ? -3.401 0.014 18.370 1.00 98.19 75 LEU A O 1
ATOM 526 N N . GLN A 1 76 ? -5.412 -0.736 19.033 1.00 98.06 76 GLN A N 1
ATOM 527 C CA . GLN A 1 76 ? -4.918 -1.639 20.074 1.00 98.06 76 GLN A CA 1
ATOM 528 C C . GLN A 1 76 ? -5.356 -3.068 19.775 1.00 98.06 76 GLN A C 1
ATOM 530 O O . GLN A 1 76 ? -6.546 -3.315 19.618 1.00 98.06 76 GLN A O 1
ATOM 535 N N . PHE A 1 77 ? -4.412 -4.010 19.729 1.00 98.00 77 PHE A N 1
ATOM 536 C CA . PHE A 1 77 ? -4.695 -5.424 19.472 1.00 98.00 77 PHE A CA 1
ATOM 537 C C . PHE A 1 77 ? -4.495 -6.258 20.745 1.00 98.00 77 PHE A C 1
ATOM 539 O O . PHE A 1 77 ? -3.456 -6.144 21.393 1.00 98.00 77 PHE A O 1
ATOM 546 N N . ASN A 1 78 ? -5.466 -7.112 21.092 1.00 94.50 78 ASN A N 1
ATOM 547 C CA . ASN A 1 78 ? -5.354 -8.059 22.215 1.00 94.50 78 ASN A CA 1
ATOM 548 C C . ASN A 1 78 ? -4.311 -9.148 21.955 1.00 94.50 78 ASN A C 1
ATOM 550 O O . ASN A 1 78 ? -3.527 -9.511 22.831 1.00 94.50 78 ASN A O 1
ATOM 554 N N . SER A 1 79 ? -4.334 -9.696 20.744 1.00 90.38 79 SER A N 1
ATOM 555 C CA . SER A 1 79 ? -3.394 -10.705 20.287 1.00 90.38 79 SER A CA 1
ATOM 556 C C . SER A 1 79 ? -3.152 -10.524 18.792 1.00 90.38 79 SER A C 1
ATOM 558 O O . SER A 1 79 ? -4.036 -10.083 18.064 1.00 90.38 79 SER A O 1
ATOM 560 N N . ALA A 1 80 ? -1.951 -10.840 18.320 1.00 89.19 80 ALA A N 1
ATOM 561 C CA . ALA A 1 80 ? -1.667 -10.900 16.892 1.00 89.19 80 ALA A CA 1
ATOM 562 C C . ALA A 1 80 ? -1.099 -12.278 16.554 1.00 89.19 80 ALA A C 1
ATOM 564 O O . ALA A 1 80 ? -0.396 -12.888 17.364 1.00 89.19 80 ALA A O 1
ATOM 565 N N . SER A 1 81 ? -1.417 -12.781 15.362 1.00 93.44 81 SER A N 1
ATOM 566 C CA . SER A 1 81 ? -0.897 -14.069 14.906 1.00 93.44 81 SER A CA 1
ATOM 567 C C . SER A 1 81 ? 0.620 -14.013 14.694 1.00 93.44 81 SER A C 1
ATOM 569 O O . SER A 1 81 ? 1.211 -12.946 14.502 1.00 93.44 81 SER A O 1
ATOM 571 N N . SER A 1 82 ? 1.268 -15.180 14.670 1.00 95.31 82 SER A N 1
ATOM 572 C CA . SER A 1 82 ? 2.674 -15.289 14.260 1.00 95.31 82 SER A CA 1
ATOM 573 C C . SER A 1 82 ? 2.902 -14.712 12.858 1.00 95.31 82 SER A C 1
ATOM 575 O O . SER A 1 82 ? 3.893 -14.021 12.643 1.00 95.31 82 SER A O 1
ATOM 577 N N . THR A 1 83 ? 1.960 -14.923 11.935 1.00 94.94 83 THR A N 1
ATOM 578 C CA . THR A 1 83 ? 1.977 -14.354 10.581 1.00 94.94 83 THR A CA 1
ATOM 579 C C . THR A 1 83 ? 1.941 -12.828 10.592 1.00 94.94 83 THR A C 1
ATOM 581 O O . THR A 1 83 ? 2.735 -12.202 9.897 1.00 94.94 83 THR A O 1
ATOM 584 N N . PHE A 1 84 ? 1.082 -12.211 11.413 1.00 96.75 84 PHE A N 1
ATOM 585 C CA . PHE A 1 84 ? 1.049 -10.752 11.563 1.00 96.75 84 PHE A CA 1
ATOM 586 C C . PHE A 1 84 ? 2.415 -10.226 12.020 1.00 96.75 84 PHE A C 1
ATOM 588 O O . PHE A 1 84 ? 2.962 -9.307 11.415 1.00 96.75 84 PHE A O 1
ATOM 595 N N . LYS A 1 85 ? 3.021 -10.881 13.019 1.00 96.94 85 LYS A N 1
ATOM 596 C CA . LYS A 1 85 ? 4.367 -10.538 13.494 1.00 96.94 85 LYS A CA 1
ATOM 597 C C . LYS A 1 85 ? 5.443 -10.680 12.419 1.00 96.94 85 LYS A C 1
ATOM 599 O O . LYS A 1 85 ? 6.340 -9.848 12.355 1.00 96.94 85 LYS A O 1
ATOM 604 N N . GLN A 1 86 ? 5.374 -11.719 11.591 1.00 96.12 86 GLN A N 1
ATOM 605 C CA . GLN A 1 86 ? 6.328 -11.931 10.497 1.00 96.12 86 GLN A CA 1
ATOM 606 C C . GLN A 1 86 ? 6.225 -10.847 9.417 1.00 96.12 86 GLN A C 1
ATOM 608 O O . GLN A 1 86 ? 7.247 -10.427 8.886 1.00 96.12 86 GLN A O 1
ATOM 613 N N . ILE A 1 87 ? 5.012 -10.373 9.124 1.00 96.94 87 ILE A N 1
ATOM 614 C CA . ILE A 1 87 ? 4.769 -9.330 8.120 1.00 96.94 87 ILE A CA 1
ATOM 615 C C . ILE A 1 87 ? 5.188 -7.950 8.636 1.00 96.94 87 ILE A C 1
ATOM 617 O O . ILE A 1 87 ? 5.915 -7.230 7.953 1.00 96.94 87 ILE A O 1
ATOM 621 N N . PHE A 1 88 ? 4.722 -7.578 9.831 1.00 97.94 88 PHE A N 1
ATOM 622 C CA . PHE A 1 88 ? 4.848 -6.212 10.346 1.00 97.94 88 PHE A CA 1
ATOM 623 C C . PHE A 1 88 ? 6.053 -6.014 11.275 1.00 97.94 88 PHE A C 1
ATOM 625 O O . PHE A 1 88 ? 6.319 -4.898 11.700 1.00 97.94 88 PHE A O 1
ATOM 632 N N . GLY A 1 89 ? 6.792 -7.077 11.610 1.00 97.12 89 GLY A N 1
ATOM 633 C CA . GLY A 1 89 ? 7.940 -7.029 12.527 1.00 97.12 89 GLY A CA 1
ATOM 634 C C . GLY A 1 89 ? 7.566 -7.057 14.015 1.00 97.12 89 GLY A C 1
ATOM 635 O O 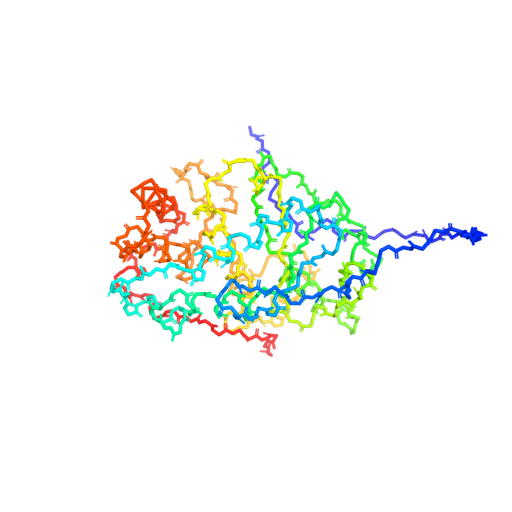. GLY A 1 89 ? 8.436 -7.229 14.869 1.00 97.12 89 GLY A O 1
ATOM 636 N N . GLY A 1 90 ? 6.275 -6.977 14.340 1.00 97.25 90 GLY A N 1
ATOM 637 C CA . GLY A 1 90 ? 5.753 -6.998 15.703 1.00 97.25 90 GLY A CA 1
ATOM 638 C C . GLY A 1 90 ? 4.236 -7.189 15.736 1.00 97.25 90 GLY A C 1
ATOM 639 O O . GLY A 1 90 ? 3.624 -7.578 14.746 1.00 97.25 90 GLY A O 1
ATOM 640 N N . THR A 1 91 ? 3.622 -6.999 16.897 1.00 97.44 91 THR A N 1
ATOM 641 C CA . THR A 1 91 ? 2.207 -7.340 17.144 1.00 97.44 91 THR A CA 1
ATOM 642 C C . THR A 1 91 ? 1.331 -6.125 17.426 1.00 97.44 91 THR A C 1
ATOM 644 O O . THR A 1 91 ? 0.192 -6.277 17.859 1.00 97.44 91 THR A O 1
ATOM 647 N N . THR A 1 92 ? 1.859 -4.919 17.238 1.00 97.81 92 THR A N 1
ATOM 648 C CA . THR A 1 92 ? 1.193 -3.663 17.586 1.00 97.81 92 THR A CA 1
ATOM 649 C C . THR A 1 92 ? 0.889 -2.836 16.343 1.00 97.81 92 THR A C 1
ATOM 651 O O . THR A 1 92 ? 1.456 -3.035 15.270 1.00 97.81 92 THR A O 1
ATOM 654 N N . SER A 1 93 ? 0.012 -1.850 16.487 1.00 97.44 93 SER A N 1
ATOM 655 C CA . SER A 1 93 ? -0.224 -0.841 15.453 1.00 97.44 93 SER A CA 1
ATOM 656 C C . SER A 1 93 ? 1.020 -0.025 15.103 1.00 97.44 93 SER A C 1
ATOM 658 O O . SER A 1 93 ? 1.200 0.367 13.951 1.00 97.44 93 SER A O 1
ATOM 660 N N . ASN A 1 94 ? 1.921 0.185 16.065 1.00 97.94 94 ASN A N 1
ATOM 661 C CA . ASN A 1 94 ? 3.197 0.845 15.815 1.00 97.94 94 ASN A CA 1
ATOM 662 C C . ASN A 1 94 ? 4.090 0.050 14.861 1.00 97.94 94 ASN A C 1
ATOM 664 O O . ASN A 1 94 ? 4.829 0.670 14.098 1.00 97.94 94 ASN A O 1
ATOM 668 N N . ASP A 1 95 ? 4.000 -1.278 14.874 1.00 98.25 95 ASP A N 1
ATOM 669 C CA . ASP A 1 95 ? 4.730 -2.142 13.946 1.00 98.25 95 ASP A CA 1
ATOM 670 C C . ASP A 1 95 ? 4.152 -2.018 12.527 1.00 98.25 95 ASP A C 1
ATOM 672 O O . ASP A 1 95 ? 4.901 -1.880 11.563 1.00 98.25 95 ASP A O 1
ATOM 676 N N . VAL A 1 96 ? 2.821 -1.918 12.395 1.00 98.50 96 VAL A N 1
ATOM 677 C CA . VAL A 1 96 ? 2.160 -1.612 11.109 1.00 98.50 96 VAL A CA 1
ATOM 678 C C . VAL A 1 96 ? 2.563 -0.226 10.591 1.00 98.50 96 VAL A C 1
ATOM 680 O O . VAL A 1 96 ? 2.830 -0.057 9.404 1.00 98.50 96 VAL A O 1
ATOM 683 N N . LEU A 1 97 ? 2.666 0.775 11.469 1.00 98.38 97 LEU A N 1
ATOM 684 C CA . LEU A 1 97 ? 3.165 2.098 11.086 1.00 98.38 97 LEU A CA 1
ATOM 685 C C . LEU A 1 97 ? 4.618 2.062 10.626 1.00 98.38 97 LEU A C 1
ATOM 687 O O . LEU A 1 97 ? 4.943 2.704 9.636 1.00 98.38 97 LEU A O 1
ATOM 691 N N . THR A 1 98 ? 5.485 1.322 11.319 1.00 98.25 98 THR A N 1
ATOM 692 C CA . THR A 1 98 ? 6.877 1.132 10.887 1.00 98.25 98 THR A CA 1
ATOM 693 C C . THR A 1 98 ? 6.919 0.459 9.522 1.00 98.25 98 THR A C 1
ATOM 695 O O . THR A 1 98 ? 7.631 0.922 8.635 1.00 98.25 98 THR A O 1
ATOM 698 N N . TYR A 1 99 ? 6.085 -0.563 9.318 1.00 98.44 99 TYR A N 1
ATOM 699 C CA . TYR A 1 99 ? 5.939 -1.229 8.032 1.00 98.44 99 TYR A CA 1
ATOM 700 C C . TYR A 1 99 ? 5.582 -0.250 6.907 1.00 98.44 99 TYR A C 1
ATOM 702 O O . TYR A 1 99 ? 6.233 -0.299 5.867 1.00 98.44 99 TYR A O 1
ATOM 710 N N . ILE A 1 100 ? 4.608 0.649 7.100 1.00 98.44 100 ILE A N 1
ATOM 711 C CA . ILE A 1 100 ? 4.253 1.658 6.087 1.00 98.44 100 ILE A CA 1
ATOM 712 C C . ILE A 1 100 ? 5.379 2.684 5.927 1.00 98.44 100 ILE A C 1
ATOM 714 O O . ILE A 1 100 ? 5.770 2.983 4.803 1.00 98.44 100 ILE A O 1
ATOM 718 N N . ASP A 1 101 ? 5.930 3.196 7.027 1.00 97.94 101 ASP A N 1
ATOM 719 C CA . ASP A 1 101 ? 6.945 4.253 7.018 1.00 97.94 101 ASP A CA 1
ATOM 720 C C . ASP A 1 101 ? 8.230 3.817 6.303 1.00 97.94 101 ASP A C 1
ATOM 722 O O . ASP A 1 101 ? 8.849 4.595 5.585 1.00 97.94 101 ASP A O 1
ATOM 726 N N . GLU A 1 102 ? 8.623 2.549 6.406 1.00 97.44 102 GLU A N 1
ATOM 727 C CA . GLU A 1 102 ? 9.746 1.982 5.649 1.00 97.44 102 GLU A CA 1
ATOM 728 C C . GLU A 1 102 ? 9.500 1.910 4.133 1.00 97.44 102 GLU A C 1
ATOM 730 O O . GLU A 1 102 ? 10.455 1.810 3.358 1.00 97.44 102 GLU A O 1
ATOM 735 N N . ARG A 1 103 ? 8.234 1.926 3.708 1.00 98.00 103 ARG A N 1
ATOM 736 C CA . ARG A 1 103 ? 7.798 1.532 2.361 1.00 98.00 103 ARG A CA 1
ATOM 737 C C . ARG A 1 103 ? 7.157 2.651 1.572 1.00 98.00 103 ARG A C 1
ATOM 739 O O . ARG A 1 103 ? 7.146 2.572 0.351 1.00 98.00 103 ARG A O 1
ATOM 746 N N . VAL A 1 104 ? 6.636 3.670 2.235 1.00 98.06 104 VAL A N 1
ATOM 747 C CA . VAL A 1 104 ? 5.999 4.833 1.626 1.00 98.06 104 VAL A CA 1
ATOM 748 C C . VAL A 1 104 ? 6.737 6.057 2.137 1.00 98.06 104 VAL A C 1
ATOM 750 O O . VAL A 1 104 ? 6.762 6.301 3.337 1.00 98.06 104 VAL A O 1
ATOM 753 N N . LYS A 1 105 ? 7.366 6.823 1.245 1.00 97.50 105 LYS A N 1
ATOM 754 C CA . LYS A 1 105 ? 8.037 8.081 1.607 1.00 97.50 105 LYS A CA 1
ATOM 755 C C . LYS A 1 105 ? 7.271 9.299 1.142 1.00 97.50 105 LYS A C 1
ATOM 757 O O . LYS A 1 105 ? 7.432 10.357 1.736 1.00 97.50 105 LYS A O 1
ATOM 762 N N . PHE A 1 106 ? 6.431 9.159 0.120 1.00 97.38 106 PHE A N 1
ATOM 763 C CA . PHE A 1 106 ? 5.687 10.278 -0.441 1.00 97.38 106 PHE A CA 1
ATOM 764 C C . PHE A 1 106 ? 4.235 9.903 -0.698 1.00 97.38 106 PHE A C 1
ATOM 766 O O . PHE A 1 106 ? 3.957 8.868 -1.304 1.00 97.38 106 PHE A O 1
ATOM 773 N N . VAL A 1 107 ? 3.325 10.784 -0.287 1.00 97.12 107 VAL A N 1
ATOM 774 C CA . VAL A 1 107 ? 1.918 10.748 -0.692 1.00 97.12 107 VAL A CA 1
ATOM 775 C C . VAL A 1 107 ? 1.643 11.958 -1.575 1.00 97.12 107 VAL A C 1
ATOM 777 O O . VAL A 1 107 ? 1.893 13.094 -1.169 1.00 97.12 107 VAL A O 1
ATOM 780 N N . VAL A 1 108 ? 1.152 11.724 -2.790 1.00 96.12 108 VAL A N 1
ATOM 781 C CA . VAL A 1 108 ? 0.967 12.759 -3.818 1.00 96.12 108 VAL A CA 1
ATOM 782 C C . VAL A 1 108 ? -0.474 12.786 -4.333 1.00 96.12 108 VAL A C 1
ATOM 784 O O . VAL A 1 108 ? -1.161 11.764 -4.278 1.00 96.12 108 VAL A O 1
ATOM 787 N N . PRO A 1 109 ? -0.978 13.924 -4.842 1.00 94.88 109 PRO A N 1
ATOM 788 C CA . PRO A 1 109 ? -2.314 13.955 -5.427 1.00 94.88 109 PRO A CA 1
ATOM 789 C C . PRO A 1 109 ? -2.336 13.204 -6.762 1.00 94.88 109 PRO A C 1
ATOM 791 O O . PRO A 1 109 ? -1.382 13.288 -7.539 1.00 94.88 109 PRO A O 1
ATOM 794 N N . ASN A 1 110 ? -3.460 12.560 -7.086 1.00 90.44 110 ASN A N 1
ATOM 795 C CA . ASN A 1 110 ? -3.755 12.180 -8.465 1.00 90.44 110 ASN A CA 1
ATOM 796 C C . ASN A 1 110 ? -4.031 13.442 -9.291 1.00 90.44 110 ASN A C 1
ATOM 798 O O . ASN A 1 110 ? -5.139 13.980 -9.316 1.00 90.44 110 ASN A O 1
ATOM 802 N N . THR A 1 111 ? -2.982 13.960 -9.921 1.00 80.31 111 THR A N 1
ATOM 803 C CA . THR A 1 111 ? -3.089 14.994 -10.948 1.00 80.31 111 THR A CA 1
ATOM 804 C C . THR A 1 111 ? -3.136 14.320 -12.307 1.00 80.31 111 THR A C 1
ATOM 806 O O . THR A 1 111 ? -2.322 13.437 -12.557 1.00 80.31 111 THR A O 1
ATOM 809 N N . GLN A 1 112 ? -3.980 14.811 -13.217 1.00 61.78 112 GLN A N 1
ATOM 810 C CA . GLN A 1 112 ? -4.097 14.298 -14.593 1.00 61.78 112 GLN A CA 1
ATOM 811 C C . GLN A 1 112 ? -2.771 14.283 -15.386 1.00 61.78 112 GLN A C 1
ATOM 813 O O . GLN A 1 112 ? -2.700 13.671 -16.442 1.00 61.78 112 GLN A O 1
ATOM 818 N N . ASN A 1 113 ? -1.711 14.918 -14.874 1.00 73.62 113 ASN A N 1
ATOM 819 C CA . ASN A 1 113 ? -0.402 14.997 -15.509 1.00 73.62 113 ASN A CA 1
ATOM 820 C C . ASN A 1 113 ? 0.712 14.425 -14.617 1.00 73.62 113 ASN A C 1
ATOM 822 O O . ASN A 1 113 ? 1.627 15.153 -14.225 1.00 73.62 113 ASN A O 1
ATOM 826 N N . ILE A 1 114 ? 0.664 13.132 -14.288 1.00 78.81 114 ILE A N 1
ATOM 827 C CA . ILE A 1 114 ? 1.794 12.460 -13.618 1.00 78.81 114 ILE A CA 1
ATOM 828 C C . ILE A 1 114 ? 3.108 12.649 -14.400 1.00 78.81 114 ILE A C 1
ATOM 830 O O . ILE A 1 114 ? 4.151 12.887 -13.794 1.00 78.81 114 ILE A O 1
ATOM 834 N N . ASP A 1 115 ? 3.033 12.698 -15.733 1.00 75.94 115 ASP A N 1
ATOM 835 C CA . ASP A 1 115 ? 4.157 12.970 -16.637 1.00 75.94 115 ASP A CA 1
ATOM 836 C C . ASP A 1 115 ? 4.860 14.303 -16.330 1.00 75.94 115 ASP A C 1
ATOM 838 O O . ASP A 1 115 ? 6.081 14.381 -16.367 1.00 75.94 115 ASP A O 1
ATOM 842 N N . GLN A 1 116 ? 4.128 15.347 -15.916 1.00 81.25 116 GLN A N 1
ATOM 843 C CA . GLN A 1 116 ? 4.723 16.642 -15.535 1.00 81.25 116 GLN A CA 1
ATOM 844 C C . GLN A 1 116 ? 5.514 16.585 -14.217 1.00 81.25 116 GLN A C 1
ATOM 846 O O . GLN A 1 116 ? 6.179 17.559 -13.836 1.00 81.25 116 GLN A O 1
ATOM 851 N N . ARG A 1 117 ? 5.403 15.482 -13.473 1.00 80.12 117 ARG A N 1
ATOM 852 C CA . ARG A 1 117 ? 6.174 15.219 -12.252 1.00 80.12 117 ARG A CA 1
ATOM 853 C C . ARG A 1 117 ? 7.386 14.337 -12.527 1.00 80.12 117 ARG A C 1
ATOM 855 O O . ARG A 1 117 ? 8.308 14.337 -11.714 1.00 80.12 117 ARG A O 1
ATOM 862 N N . ILE A 1 118 ? 7.411 13.628 -13.653 1.00 78.69 118 ILE A N 1
ATOM 863 C CA . ILE A 1 118 ? 8.549 12.822 -14.084 1.00 78.69 118 ILE A CA 1
ATOM 864 C C . ILE A 1 118 ? 9.521 13.751 -14.811 1.00 78.69 118 ILE A C 1
ATOM 866 O O . ILE A 1 118 ? 9.206 14.330 -15.845 1.00 78.69 118 ILE A O 1
ATOM 870 N N . LEU A 1 119 ? 10.732 13.902 -14.281 1.00 72.06 119 LEU A N 1
ATOM 871 C CA . LEU A 1 119 ? 11.762 14.733 -14.907 1.00 72.06 119 LEU A CA 1
ATOM 872 C C . LEU A 1 119 ? 12.516 13.933 -15.979 1.00 72.06 119 LEU A C 1
ATOM 874 O O . LEU A 1 119 ? 13.721 13.714 -15.878 1.00 72.06 119 LEU A O 1
ATOM 878 N N . LEU A 1 120 ? 11.774 13.463 -16.984 1.00 63.53 120 LEU A N 1
ATOM 879 C CA . LEU A 1 120 ? 12.262 12.817 -18.202 1.00 63.53 120 LEU A CA 1
ATOM 880 C C . LEU A 1 120 ? 11.360 13.228 -19.370 1.00 63.53 120 LEU A C 1
ATOM 882 O O . LEU A 1 120 ? 10.159 13.390 -19.193 1.00 63.53 120 LEU A O 1
ATOM 886 N N . ASN A 1 121 ? 11.926 13.368 -20.571 1.00 46.31 121 ASN A N 1
ATOM 887 C CA . ASN A 1 121 ? 11.167 13.664 -21.792 1.00 46.31 121 ASN A CA 1
ATOM 888 C C . ASN A 1 121 ? 10.369 12.429 -22.253 1.00 46.31 121 ASN A C 1
ATOM 890 O O . ASN A 1 121 ? 10.679 11.847 -23.289 1.00 46.31 121 ASN A O 1
ATOM 894 N N . ALA A 1 122 ? 9.383 12.000 -21.473 1.00 44.94 122 ALA A N 1
ATOM 895 C CA . ALA A 1 122 ? 8.469 10.922 -21.813 1.00 44.94 122 ALA A CA 1
ATOM 896 C C . ALA A 1 122 ? 7.037 11.458 -21.725 1.00 44.94 122 ALA A C 1
ATOM 898 O O . ALA A 1 122 ? 6.665 12.077 -20.733 1.00 44.94 122 ALA A O 1
ATOM 899 N N . SER A 1 123 ? 6.260 11.258 -22.788 1.00 42.34 123 SER A N 1
ATOM 900 C CA . SER A 1 123 ? 4.831 11.557 -22.817 1.00 42.34 123 SER A CA 1
ATOM 901 C C . SER A 1 123 ? 4.100 10.239 -23.005 1.00 42.34 123 SER A C 1
ATOM 903 O O . SER A 1 123 ? 4.317 9.555 -24.005 1.00 42.34 123 SER A O 1
ATOM 905 N N . SER A 1 124 ? 3.268 9.868 -22.040 1.00 46.44 124 SER A N 1
ATOM 906 C CA . SER A 1 124 ? 2.347 8.748 -22.184 1.00 46.44 124 SER A CA 1
ATOM 907 C C . SER A 1 124 ? 1.163 8.959 -21.254 1.00 46.44 124 SER A C 1
ATOM 909 O O . SER A 1 124 ? 1.295 8.883 -20.037 1.00 46.44 124 SER A O 1
ATOM 911 N N . THR A 1 125 ? -0.018 9.170 -21.826 1.00 46.06 125 THR A N 1
ATOM 912 C CA . THR A 1 125 ? -1.266 9.145 -21.064 1.00 46.06 125 THR A CA 1
ATOM 913 C C . THR A 1 125 ? -1.619 7.686 -20.757 1.00 46.06 125 THR A C 1
ATOM 915 O O . THR A 1 125 ? -1.787 6.899 -21.695 1.00 46.06 125 THR A O 1
ATOM 918 N N . PRO A 1 126 ? -1.719 7.279 -19.478 1.00 51.09 126 PRO A N 1
ATOM 919 C CA . PRO A 1 126 ? -2.198 5.946 -19.143 1.00 51.09 126 PRO A CA 1
ATOM 920 C C . PRO A 1 126 ? -3.642 5.784 -19.642 1.00 51.09 126 PRO A C 1
ATOM 922 O O . PRO A 1 126 ? -4.414 6.744 -19.571 1.00 51.09 126 PRO A O 1
ATOM 925 N N . PRO A 1 127 ? -4.042 4.599 -20.131 1.00 51.84 127 PRO A N 1
ATOM 926 C CA . PRO A 1 127 ? -5.445 4.340 -20.420 1.00 51.84 127 PRO A CA 1
ATOM 927 C C . PRO A 1 127 ? -6.274 4.515 -19.141 1.00 51.84 127 PRO A C 1
ATOM 929 O O . PRO A 1 127 ? -5.915 3.989 -18.085 1.00 51.84 127 PRO A O 1
ATOM 932 N N . GLU A 1 128 ? -7.385 5.247 -19.234 1.00 53.84 128 GLU A N 1
ATOM 933 C CA . GLU A 1 128 ? -8.331 5.386 -18.128 1.00 53.84 128 GLU A CA 1
ATOM 934 C C . GLU A 1 128 ? -8.892 4.005 -17.771 1.00 53.84 128 GLU A C 1
ATOM 936 O O . GLU A 1 128 ? -9.559 3.350 -18.576 1.00 53.84 128 GLU A O 1
ATOM 941 N N . SER A 1 129 ? -8.617 3.540 -16.552 1.00 57.03 129 SER A N 1
ATOM 942 C CA . SER A 1 129 ? -9.350 2.406 -15.998 1.00 57.03 129 SER A CA 1
ATOM 943 C C . SER A 1 129 ? -10.676 2.933 -15.453 1.00 57.03 129 SER A C 1
ATOM 945 O O . SER A 1 129 ? -10.696 3.898 -14.699 1.00 57.03 129 SER A O 1
ATOM 947 N N . GLY A 1 130 ? -11.802 2.325 -15.834 1.00 69.25 130 GLY A N 1
ATOM 948 C CA . GLY A 1 130 ? -13.138 2.754 -15.385 1.00 69.25 130 GLY A CA 1
ATOM 949 C C . GLY A 1 130 ? -13.437 2.480 -13.902 1.00 69.25 130 GLY A C 1
ATOM 950 O O . GLY A 1 130 ? -14.601 2.502 -13.509 1.00 69.25 130 GLY A O 1
ATOM 951 N N . GLY A 1 131 ? -12.422 2.145 -13.101 1.00 78.44 131 GLY A N 1
ATOM 952 C CA . GLY A 1 131 ? -12.543 1.871 -11.674 1.00 78.44 131 GLY A CA 1
ATOM 953 C C . GLY A 1 131 ? -12.200 3.100 -10.838 1.00 78.44 131 GLY A C 1
ATOM 954 O O . GLY A 1 131 ? -11.299 3.863 -11.173 1.00 78.44 131 GLY A O 1
ATOM 955 N N . VAL A 1 132 ? -12.894 3.264 -9.713 1.00 86.00 132 VAL A N 1
ATOM 956 C CA . VAL A 1 132 ? -12.572 4.303 -8.731 1.00 86.00 132 VAL A CA 1
ATOM 957 C C . VAL A 1 132 ? -11.312 3.886 -7.972 1.00 86.00 132 VAL A C 1
ATOM 959 O O . VAL A 1 132 ? -11.337 2.949 -7.175 1.00 86.00 132 VAL A O 1
ATOM 962 N N . ILE A 1 133 ? -10.201 4.578 -8.217 1.00 89.88 133 ILE A N 1
ATOM 963 C CA . ILE A 1 133 ? -8.927 4.334 -7.529 1.00 89.88 133 ILE A CA 1
ATOM 964 C C . ILE A 1 133 ? -8.962 5.035 -6.168 1.00 89.88 133 ILE A C 1
ATOM 966 O O . ILE A 1 133 ? -9.225 6.238 -6.098 1.00 89.88 133 ILE A O 1
ATOM 970 N N . LEU A 1 134 ? -8.673 4.305 -5.086 1.00 94.69 134 LEU A N 1
ATOM 971 C CA . LEU A 1 134 ? -8.468 4.904 -3.764 1.00 94.69 134 LEU A CA 1
ATOM 972 C C . LEU A 1 134 ? -7.047 5.446 -3.648 1.00 94.69 134 LEU A C 1
ATOM 974 O O . LEU A 1 134 ? -6.854 6.641 -3.471 1.00 94.69 134 LEU A O 1
ATOM 978 N N . ALA A 1 135 ? -6.049 4.589 -3.802 1.00 96.62 135 ALA A N 1
ATOM 979 C CA . ALA A 1 135 ? -4.659 4.990 -3.913 1.00 96.62 135 ALA A CA 1
ATOM 980 C C . ALA A 1 135 ? -3.927 4.036 -4.859 1.00 96.62 135 ALA A C 1
ATOM 982 O O . ALA A 1 135 ? -4.479 3.011 -5.249 1.00 96.62 135 ALA A O 1
ATOM 983 N N . SER A 1 136 ? -2.723 4.408 -5.280 1.00 96.12 136 SER A N 1
ATOM 984 C CA . SER A 1 136 ? -1.878 3.557 -6.114 1.00 96.12 136 SER A CA 1
ATOM 985 C C . SER A 1 136 ? -0.403 3.865 -5.891 1.00 96.12 136 SER A C 1
ATOM 987 O O . SER A 1 136 ? 0.012 5.027 -5.912 1.00 96.12 136 SER A O 1
ATOM 989 N N . ASN A 1 137 ? 0.403 2.829 -5.703 1.00 97.38 137 ASN A N 1
ATOM 990 C CA . ASN A 1 137 ? 1.849 2.923 -5.658 1.00 97.38 137 ASN A CA 1
ATOM 991 C C . ASN A 1 137 ? 2.409 3.120 -7.070 1.00 97.38 137 ASN A C 1
ATOM 993 O O . ASN A 1 137 ? 2.480 2.199 -7.883 1.00 97.38 137 ASN A O 1
ATOM 997 N N . ILE A 1 138 ? 2.862 4.338 -7.342 1.00 96.31 138 ILE A N 1
ATOM 998 C CA . ILE A 1 138 ? 3.524 4.705 -8.597 1.00 96.31 138 ILE A CA 1
ATOM 999 C C . ILE A 1 138 ? 5.054 4.635 -8.477 1.00 96.31 138 ILE A C 1
ATOM 1001 O O . ILE A 1 138 ? 5.758 4.716 -9.481 1.00 96.31 138 ILE A O 1
ATOM 1005 N N . GLY A 1 139 ? 5.590 4.466 -7.263 1.00 96.19 139 GLY A N 1
ATOM 1006 C CA . GLY A 1 139 ? 7.030 4.463 -6.998 1.00 96.19 139 GLY A CA 1
ATOM 1007 C C . GLY A 1 139 ? 7.756 3.287 -7.647 1.00 96.19 139 GLY A C 1
ATOM 1008 O O . GLY A 1 139 ? 8.772 3.486 -8.314 1.00 96.19 139 GLY A O 1
ATOM 1009 N N . THR A 1 140 ? 7.227 2.072 -7.504 1.00 96.19 140 THR A N 1
ATOM 1010 C CA . THR A 1 140 ? 7.864 0.879 -8.083 1.00 96.19 140 THR A CA 1
ATOM 1011 C C . THR A 1 140 ? 7.848 0.864 -9.612 1.00 96.19 140 THR A C 1
ATOM 1013 O O . THR A 1 140 ? 8.912 0.630 -10.187 1.00 96.19 140 THR A O 1
ATOM 1016 N N . PRO A 1 141 ? 6.732 1.170 -10.306 1.00 94.44 141 PRO A N 1
ATOM 1017 C CA . PRO A 1 141 ? 6.749 1.333 -11.760 1.00 94.44 141 PRO A CA 1
ATOM 1018 C C . PRO A 1 141 ? 7.782 2.363 -12.245 1.00 94.44 141 PRO A C 1
ATOM 1020 O O . PRO A 1 141 ? 8.525 2.088 -13.188 1.00 94.44 141 PRO A O 1
ATOM 1023 N N . LEU A 1 142 ? 7.895 3.515 -11.569 1.00 95.19 142 LEU A N 1
ATOM 1024 C CA . LEU A 1 142 ? 8.898 4.538 -11.893 1.00 95.19 142 LEU A CA 1
ATOM 1025 C C . LEU A 1 142 ? 10.331 4.035 -11.684 1.00 95.19 142 LEU A C 1
ATOM 1027 O O . LEU A 1 142 ? 11.209 4.309 -12.504 1.00 95.19 142 LEU A O 1
ATOM 1031 N N . TRP A 1 143 ? 10.574 3.290 -10.604 1.00 96.38 143 TRP A N 1
ATOM 1032 C CA . TRP A 1 143 ? 11.874 2.676 -10.349 1.00 96.38 143 TRP A CA 1
ATOM 1033 C C . TRP A 1 143 ? 12.222 1.637 -11.421 1.00 96.38 143 TRP A C 1
ATOM 1035 O O . TRP A 1 143 ? 13.316 1.695 -11.978 1.00 96.38 143 TRP A O 1
ATOM 1045 N N . LEU A 1 144 ? 11.295 0.737 -11.762 1.00 95.44 144 LEU A N 1
ATOM 1046 C CA . LEU A 1 144 ? 11.496 -0.262 -12.815 1.00 95.44 144 LEU A CA 1
ATOM 1047 C C . LEU A 1 144 ? 11.825 0.409 -14.149 1.00 95.44 144 LEU A C 1
ATOM 1049 O O . LEU A 1 144 ? 12.801 0.033 -14.791 1.00 95.44 144 LEU A O 1
ATOM 1053 N N . TYR A 1 145 ? 11.093 1.461 -14.522 1.00 94.44 145 TYR A N 1
ATOM 1054 C CA . TYR A 1 145 ? 11.424 2.254 -15.704 1.00 94.44 145 TYR A CA 1
ATOM 1055 C C . TYR A 1 145 ? 12.831 2.865 -15.611 1.00 94.44 145 TYR A C 1
ATOM 1057 O O . TYR A 1 145 ? 13.598 2.776 -16.569 1.00 94.44 145 TYR A O 1
ATOM 1065 N N . SER A 1 146 ? 13.227 3.395 -14.446 1.00 95.31 146 SER A N 1
ATOM 1066 C CA . SER A 1 146 ? 14.583 3.926 -14.229 1.00 95.31 146 SER A CA 1
ATOM 1067 C C . SER A 1 146 ? 15.685 2.894 -14.476 1.00 95.31 146 SER A C 1
ATOM 1069 O O . SER A 1 146 ? 16.752 3.244 -14.976 1.00 95.31 146 SER A O 1
ATOM 1071 N N . GLU A 1 147 ? 15.421 1.622 -14.172 1.00 95.88 147 GLU A N 1
ATOM 1072 C CA . GLU A 1 147 ? 16.352 0.523 -14.417 1.00 95.88 147 GLU A CA 1
ATOM 1073 C C . GLU A 1 147 ? 16.498 0.220 -15.914 1.00 95.88 147 GLU A C 1
ATOM 1075 O O . GLU A 1 147 ? 17.607 -0.071 -16.364 1.00 95.88 147 GLU A O 1
ATOM 1080 N N . THR A 1 148 ? 15.421 0.357 -16.696 1.00 95.94 148 THR A N 1
ATOM 1081 C CA . THR A 1 148 ? 15.440 0.113 -18.152 1.00 95.94 148 THR A CA 1
ATOM 1082 C C . THR A 1 148 ? 16.222 1.153 -18.948 1.00 95.94 148 THR A C 1
ATOM 1084 O O . THR A 1 148 ? 16.748 0.840 -20.011 1.00 95.94 148 THR A O 1
ATOM 1087 N N . ILE A 1 149 ? 16.329 2.382 -18.436 1.00 94.69 149 ILE A N 1
ATOM 1088 C CA . ILE A 1 149 ? 16.955 3.509 -19.142 1.00 94.69 149 ILE A CA 1
ATOM 1089 C C . ILE A 1 149 ? 18.343 3.860 -18.600 1.00 94.69 149 ILE A C 1
ATOM 1091 O O . ILE A 1 149 ? 18.803 4.982 -18.783 1.00 94.69 149 ILE A O 1
ATOM 1095 N N . LYS A 1 150 ? 19.021 2.962 -17.881 1.00 94.38 150 LYS A N 1
ATOM 1096 C CA . LYS A 1 150 ? 20.367 3.253 -17.362 1.00 94.38 150 LYS A CA 1
ATOM 1097 C C . LYS A 1 150 ? 21.358 3.560 -18.503 1.00 94.38 150 LYS A C 1
ATOM 1099 O O . LYS A 1 150 ? 21.318 2.889 -19.532 1.00 94.38 150 LYS A O 1
ATOM 1104 N N . PRO A 1 151 ? 22.299 4.515 -18.312 1.00 94.62 151 PRO A N 1
ATOM 1105 C CA . PRO A 1 151 ? 22.693 5.156 -17.047 1.00 94.62 151 PRO A CA 1
ATOM 1106 C C . PRO A 1 151 ? 21.867 6.388 -16.627 1.00 94.62 151 PRO A C 1
ATOM 1108 O O . PRO A 1 151 ? 22.193 7.007 -15.607 1.00 94.62 151 PRO A O 1
ATOM 1111 N N . GLN A 1 152 ? 20.834 6.774 -17.380 1.00 93.81 152 GLN A N 1
ATOM 1112 C CA . GLN A 1 152 ? 19.943 7.874 -17.017 1.00 93.81 152 GLN A CA 1
ATOM 1113 C C . GLN A 1 152 ? 19.216 7.561 -15.698 1.00 93.81 152 GLN A C 1
ATOM 1115 O O . GLN A 1 152 ? 19.015 6.406 -15.327 1.00 93.81 152 GLN A O 1
ATOM 1120 N N . LYS A 1 153 ? 18.841 8.609 -14.959 1.00 90.62 153 LYS A N 1
ATOM 1121 C CA . LYS A 1 153 ? 18.141 8.491 -13.674 1.00 90.62 153 LYS A CA 1
ATOM 1122 C C . LYS A 1 153 ? 16.770 9.141 -13.775 1.00 90.62 153 LYS A C 1
ATOM 1124 O O . LYS A 1 153 ? 16.677 10.292 -14.194 1.00 90.62 153 LYS A O 1
ATOM 1129 N N . VAL A 1 154 ? 15.735 8.434 -13.330 1.00 93.31 154 VAL A N 1
ATOM 1130 C CA . VAL A 1 154 ? 14.408 9.021 -13.110 1.00 93.31 154 VAL A CA 1
ATOM 1131 C C . VAL A 1 154 ? 14.454 9.846 -11.826 1.00 93.31 154 VAL A C 1
ATOM 1133 O O . VAL A 1 154 ? 14.895 9.370 -10.775 1.00 93.31 154 VAL A O 1
ATOM 1136 N N . GLN A 1 155 ? 13.973 11.082 -11.905 1.00 95.00 155 GLN A N 1
ATOM 1137 C CA . GLN A 1 155 ? 13.637 11.883 -10.734 1.00 95.00 155 GLN A CA 1
ATOM 1138 C C . GLN A 1 155 ? 12.144 12.193 -10.762 1.00 95.00 155 GLN A C 1
ATOM 1140 O O . GLN A 1 155 ? 11.572 12.435 -11.827 1.00 95.00 155 GLN A O 1
ATOM 1145 N N . PHE A 1 156 ? 11.529 12.191 -9.586 1.00 93.75 156 PHE A N 1
ATOM 1146 C CA . PHE A 1 156 ? 10.127 12.516 -9.390 1.00 93.75 156 PHE A CA 1
ATOM 1147 C C . PHE A 1 156 ? 10.001 13.811 -8.595 1.00 93.75 156 PHE A C 1
ATOM 1149 O O . PHE A 1 156 ? 10.704 14.012 -7.605 1.00 93.75 156 PHE A O 1
ATOM 1156 N N . ARG A 1 157 ? 9.122 14.709 -9.031 1.00 93.44 157 ARG A N 1
ATOM 1157 C CA . ARG A 1 157 ? 8.915 16.002 -8.382 1.00 93.44 157 ARG A CA 1
ATOM 1158 C C . ARG A 1 157 ? 7.810 15.925 -7.325 1.00 93.44 157 ARG A C 1
ATOM 1160 O O . ARG A 1 157 ? 6.662 15.618 -7.651 1.00 93.44 157 ARG A O 1
ATOM 1167 N N . VAL A 1 158 ? 8.165 16.279 -6.090 1.00 91.50 158 VAL A N 1
ATOM 1168 C CA . VAL A 1 158 ? 7.261 16.422 -4.937 1.00 91.50 158 VAL A CA 1
ATOM 1169 C C . VAL A 1 158 ? 7.315 17.874 -4.466 1.00 91.50 158 VAL A C 1
ATOM 1171 O O . VAL A 1 158 ? 8.344 18.338 -3.964 1.00 91.50 158 VAL A O 1
ATOM 1174 N N . GLY A 1 159 ? 6.242 18.630 -4.701 1.00 90.19 159 GLY A N 1
ATOM 1175 C CA . GLY A 1 159 ? 6.280 20.093 -4.613 1.00 90.19 159 GLY A CA 1
ATOM 1176 C C . GLY A 1 159 ? 7.395 20.687 -5.489 1.00 90.19 159 GLY A C 1
ATOM 1177 O O . GLY A 1 159 ? 7.423 20.484 -6.703 1.00 90.19 159 GLY A O 1
ATOM 1178 N N . ASN A 1 160 ? 8.346 21.388 -4.865 1.00 89.81 160 ASN A N 1
ATOM 1179 C CA . ASN A 1 160 ? 9.519 21.964 -5.539 1.00 89.81 160 ASN A CA 1
ATOM 1180 C C . ASN A 1 160 ? 10.782 21.089 -5.438 1.00 89.81 160 ASN A C 1
ATOM 1182 O O . ASN A 1 160 ? 11.845 21.486 -5.914 1.00 89.81 160 ASN A O 1
ATOM 1186 N N . GLN A 1 161 ? 10.691 19.908 -4.821 1.00 91.94 161 GLN A N 1
ATOM 1187 C CA . GLN A 1 161 ? 11.825 19.010 -4.629 1.00 91.94 161 GLN A CA 1
ATOM 1188 C C . GLN A 1 161 ? 11.866 17.940 -5.721 1.00 91.94 161 GLN A C 1
ATOM 1190 O O . GLN A 1 161 ? 10.874 17.259 -5.975 1.00 91.94 161 GLN A O 1
ATOM 1195 N N . ALA A 1 162 ? 13.037 17.747 -6.326 1.00 93.88 162 ALA A N 1
ATOM 1196 C CA . ALA A 1 162 ? 13.314 16.586 -7.163 1.00 93.88 162 ALA A CA 1
ATOM 1197 C C . ALA A 1 162 ? 13.846 15.434 -6.297 1.00 93.88 162 ALA A C 1
ATOM 1199 O O . ALA A 1 162 ? 14.855 15.574 -5.602 1.00 93.88 162 ALA A O 1
ATOM 1200 N N . VAL A 1 163 ? 13.164 14.295 -6.337 1.00 92.75 163 VAL A N 1
ATOM 1201 C CA . VAL A 1 163 ? 13.486 13.094 -5.565 1.00 92.75 163 VAL A CA 1
ATOM 1202 C C . VAL A 1 163 ? 14.004 12.016 -6.519 1.00 92.75 163 VAL A C 1
ATOM 1204 O O . VAL A 1 163 ? 13.306 11.664 -7.470 1.00 92.75 163 VAL A O 1
ATOM 1207 N N . PRO A 1 164 ? 15.208 11.460 -6.309 1.00 95.50 164 PRO A N 1
ATOM 1208 C CA . PRO A 1 164 ? 15.689 10.352 -7.126 1.00 95.50 164 PRO A CA 1
ATOM 1209 C C . PRO A 1 164 ? 14.884 9.079 -6.838 1.00 95.50 164 PRO A C 1
ATOM 1211 O O . PRO A 1 164 ? 14.777 8.658 -5.687 1.00 95.50 164 PRO A O 1
ATOM 1214 N N . VAL A 1 165 ? 14.382 8.421 -7.885 1.00 95.19 165 VAL A N 1
ATOM 1215 C CA . VAL A 1 165 ? 13.675 7.135 -7.762 1.00 95.19 165 VAL A CA 1
ATOM 1216 C C . VAL A 1 165 ? 14.695 5.992 -7.813 1.00 95.19 165 VAL A C 1
ATOM 1218 O O . VAL A 1 165 ? 14.792 5.251 -8.784 1.00 95.19 165 VAL A O 1
ATOM 1221 N N . SER A 1 166 ? 15.552 5.911 -6.792 1.00 95.06 166 SER A N 1
ATOM 1222 C CA . SER A 1 166 ? 16.721 5.017 -6.771 1.00 95.06 166 SER A CA 1
ATOM 1223 C C . SER A 1 166 ? 16.430 3.580 -6.321 1.00 95.06 166 SER A C 1
ATOM 1225 O O . SER A 1 166 ? 17.304 2.723 -6.453 1.00 95.06 166 SER A O 1
ATOM 1227 N N . SER A 1 167 ? 15.242 3.308 -5.777 1.00 96.31 167 SER A N 1
ATOM 1228 C CA . SER A 1 167 ? 14.771 1.963 -5.426 1.00 96.31 167 SER A CA 1
ATOM 1229 C C . SER A 1 167 ? 13.239 1.910 -5.381 1.00 96.31 167 SER A C 1
ATOM 1231 O O . SER A 1 167 ? 12.586 2.951 -5.269 1.00 96.31 167 SER A O 1
ATOM 1233 N N . SER A 1 168 ? 12.659 0.703 -5.384 1.00 95.69 168 SER A N 1
ATOM 1234 C CA . SER A 1 168 ? 11.218 0.499 -5.145 1.00 95.69 168 SER A CA 1
ATOM 1235 C C . SER A 1 168 ? 10.760 1.062 -3.789 1.00 95.69 168 SER A C 1
ATOM 1237 O O . SER A 1 168 ? 9.654 1.580 -3.656 1.00 95.69 168 SER A O 1
ATOM 1239 N N . ARG A 1 169 ? 11.650 1.046 -2.787 1.00 96.25 169 ARG A N 1
ATOM 1240 C CA . ARG A 1 169 ? 11.428 1.547 -1.418 1.00 96.25 169 ARG A CA 1
ATOM 1241 C C . ARG A 1 169 ? 11.389 3.070 -1.300 1.00 96.25 169 ARG A C 1
ATOM 1243 O O . ARG A 1 169 ? 11.123 3.572 -0.212 1.00 96.25 169 ARG A O 1
ATOM 1250 N N . VAL A 1 170 ? 11.619 3.813 -2.388 1.00 96.00 170 VAL A N 1
ATOM 1251 C CA . VAL A 1 170 ? 11.294 5.248 -2.408 1.00 96.00 170 VAL A CA 1
ATOM 1252 C C . VAL A 1 170 ? 9.795 5.453 -2.188 1.00 96.00 170 VAL A C 1
ATOM 1254 O O . VAL A 1 170 ? 9.434 6.441 -1.570 1.00 96.00 170 VAL A O 1
ATOM 1257 N N . GLY A 1 171 ? 8.938 4.517 -2.614 1.00 96.25 171 GLY A N 1
ATOM 1258 C CA . GLY A 1 171 ? 7.555 4.441 -2.147 1.00 96.25 171 GLY A CA 1
ATOM 1259 C C . GLY A 1 171 ? 6.737 5.706 -2.365 1.00 96.25 171 GLY A C 1
ATOM 1260 O O . GLY A 1 171 ? 6.613 6.538 -1.466 1.00 96.25 171 GLY A O 1
ATOM 1261 N N . ILE A 1 172 ? 6.157 5.845 -3.552 1.00 97.50 172 ILE A N 1
ATOM 1262 C CA . ILE A 1 172 ? 5.347 7.010 -3.908 1.00 97.50 172 ILE A CA 1
ATOM 1263 C C . ILE A 1 172 ? 3.913 6.531 -4.089 1.00 97.50 172 ILE A C 1
ATOM 1265 O O . ILE A 1 172 ? 3.632 5.785 -5.026 1.00 97.50 172 ILE A O 1
ATOM 1269 N N . VAL A 1 173 ? 3.024 6.949 -3.194 1.00 97.69 173 VAL A N 1
ATOM 1270 C CA . VAL A 1 173 ? 1.601 6.604 -3.227 1.00 97.69 173 VAL A CA 1
ATOM 1271 C C . VAL A 1 173 ? 0.811 7.801 -3.737 1.00 97.69 173 VAL A C 1
ATOM 1273 O O . VAL A 1 173 ? 0.849 8.891 -3.173 1.00 97.69 173 VAL A O 1
ATOM 1276 N N . MET A 1 174 ? 0.086 7.601 -4.826 1.00 96.75 174 MET A N 1
ATOM 1277 C CA . MET A 1 174 ? -0.804 8.587 -5.416 1.00 96.75 174 MET A CA 1
ATOM 1278 C C . MET A 1 174 ? -2.222 8.389 -4.879 1.00 96.75 174 MET A C 1
ATOM 1280 O O . MET A 1 174 ? -2.762 7.291 -4.985 1.00 96.75 174 MET A O 1
ATOM 1284 N N . LEU A 1 175 ? -2.842 9.438 -4.336 1.00 96.12 175 LEU A N 1
ATOM 1285 C CA . LEU A 1 175 ? -4.232 9.392 -3.870 1.00 96.12 175 LEU A CA 1
ATOM 1286 C C . LEU A 1 175 ? -5.197 9.581 -5.034 1.00 96.12 175 LEU A C 1
ATOM 1288 O O . LEU A 1 175 ? -5.234 10.655 -5.637 1.00 96.12 175 LEU A O 1
ATOM 1292 N N . GLY A 1 176 ? -5.997 8.561 -5.319 1.00 93.50 176 GLY A N 1
ATOM 1293 C CA . GLY A 1 176 ? -7.081 8.629 -6.284 1.00 93.50 176 GLY A CA 1
ATOM 1294 C C . GLY A 1 176 ? -8.328 9.317 -5.724 1.00 93.50 176 GLY A C 1
ATOM 1295 O O . GLY A 1 176 ? -8.429 9.660 -4.545 1.00 93.50 176 GLY A O 1
ATOM 1296 N N . GLU A 1 177 ? -9.308 9.534 -6.596 1.00 91.75 177 GLU A N 1
ATOM 1297 C CA . GLU A 1 177 ? -10.565 10.196 -6.237 1.00 91.75 177 GLU A CA 1
ATOM 1298 C C . GLU A 1 177 ? -11.365 9.426 -5.179 1.00 91.75 177 GLU A C 1
ATOM 1300 O O . GLU A 1 177 ? -11.995 10.047 -4.321 1.00 91.75 177 GLU A O 1
ATOM 1305 N N . GLY A 1 178 ? -11.275 8.092 -5.176 1.00 92.88 178 GLY A N 1
ATOM 1306 C CA . GLY A 1 178 ? -11.954 7.223 -4.219 1.00 92.88 178 GLY A CA 1
ATOM 1307 C C . GLY A 1 178 ? -11.529 7.461 -2.776 1.00 92.88 178 GLY A C 1
ATOM 1308 O O . GLY A 1 178 ? -12.349 7.314 -1.872 1.00 92.88 178 GLY A O 1
ATOM 1309 N N . TYR A 1 179 ? -10.289 7.913 -2.544 1.00 95.06 179 TYR A N 1
ATOM 1310 C CA . TYR A 1 179 ? -9.795 8.219 -1.197 1.00 95.06 179 TYR A CA 1
ATOM 1311 C C . TYR A 1 179 ? -10.652 9.284 -0.499 1.00 95.06 179 TYR A C 1
ATOM 1313 O O . TYR A 1 179 ? -10.823 9.268 0.718 1.00 95.06 179 TYR A O 1
ATOM 1321 N N . ARG A 1 180 ? -11.222 10.204 -1.288 1.00 91.62 180 ARG A N 1
ATOM 1322 C CA . ARG A 1 180 ? -12.004 11.355 -0.818 1.00 91.62 180 ARG A CA 1
ATOM 1323 C C . ARG A 1 180 ? -13.493 11.050 -0.672 1.00 91.62 180 ARG A C 1
ATOM 1325 O O . ARG A 1 180 ? -14.206 11.789 0.002 1.00 91.62 180 ARG A O 1
ATOM 1332 N N . GLN A 1 181 ? -13.986 9.998 -1.325 1.00 87.19 181 GLN A N 1
ATOM 1333 C CA . GLN A 1 181 ? -15.417 9.729 -1.500 1.00 87.19 181 GLN A CA 1
ATOM 1334 C C . GLN A 1 181 ? -16.059 9.084 -0.263 1.00 87.19 181 GLN A C 1
ATOM 1336 O O . GLN A 1 181 ? -16.539 7.963 -0.349 1.00 87.19 181 GLN A O 1
ATOM 1341 N N . ASN A 1 182 ? -16.050 9.768 0.891 1.00 80.19 182 ASN A N 1
ATOM 1342 C CA . ASN A 1 182 ? -16.637 9.321 2.172 1.00 80.19 182 ASN A CA 1
ATOM 1343 C C . ASN A 1 182 ? -16.531 7.801 2.425 1.00 80.19 182 ASN A C 1
ATOM 1345 O O . ASN A 1 182 ? -17.458 7.156 2.921 1.00 80.19 182 ASN A O 1
ATOM 1349 N N . VAL A 1 183 ? -15.403 7.213 2.028 1.00 87.88 183 VAL A N 1
ATOM 1350 C CA . VAL A 1 183 ? -15.130 5.801 2.248 1.00 87.88 183 VAL A CA 1
ATOM 1351 C C . VAL A 1 183 ? -14.802 5.617 3.725 1.00 87.88 183 VAL A C 1
ATOM 1353 O O . VAL A 1 183 ? -14.276 6.523 4.377 1.00 87.88 183 VAL A O 1
ATOM 1356 N N . GLY A 1 184 ? -15.129 4.456 4.289 1.00 93.75 184 GLY A N 1
ATOM 1357 C CA . GLY A 1 184 ? -14.799 4.170 5.683 1.00 93.75 184 GLY A CA 1
ATOM 1358 C C . GLY A 1 184 ? -13.291 4.267 5.919 1.00 93.75 184 GLY A C 1
ATOM 1359 O O . GLY A 1 184 ? -12.506 3.797 5.097 1.00 93.75 184 GLY A O 1
ATOM 1360 N N . THR A 1 185 ? -12.869 4.839 7.050 1.00 95.94 185 THR A N 1
ATOM 1361 C CA . THR A 1 185 ? -11.440 4.976 7.375 1.00 95.94 185 THR A CA 1
ATOM 1362 C C . THR A 1 185 ? -10.700 3.637 7.345 1.00 95.94 185 THR A C 1
ATOM 1364 O O . THR A 1 185 ? -9.555 3.586 6.913 1.00 95.94 185 THR A O 1
ATOM 1367 N N . MET A 1 186 ? -11.356 2.537 7.733 1.00 97.50 186 MET A N 1
ATOM 1368 C CA . MET A 1 186 ? -10.747 1.203 7.666 1.00 97.50 186 MET A CA 1
ATOM 1369 C C . MET A 1 186 ? -10.341 0.807 6.243 1.00 97.50 186 MET A C 1
ATOM 1371 O O . MET A 1 186 ? -9.277 0.222 6.078 1.00 97.50 186 MET A O 1
ATOM 1375 N N . LEU A 1 187 ? -11.131 1.176 5.228 1.00 97.44 187 LEU A N 1
ATOM 1376 C CA . LEU A 1 187 ? -10.801 0.908 3.826 1.00 97.44 187 LEU A CA 1
ATOM 1377 C C . LEU A 1 187 ? -9.602 1.743 3.360 1.00 97.44 187 LEU A C 1
ATOM 1379 O O . LEU A 1 187 ? -8.753 1.253 2.624 1.00 97.44 187 LEU A O 1
ATOM 1383 N N . ARG A 1 188 ? -9.485 2.996 3.816 1.00 98.00 188 ARG A N 1
ATOM 1384 C CA . ARG A 1 188 ? -8.303 3.819 3.507 1.00 98.00 188 ARG A CA 1
ATOM 1385 C C . ARG A 1 188 ? -7.041 3.264 4.159 1.00 98.00 188 ARG A C 1
ATOM 1387 O O . ARG A 1 188 ? -6.016 3.159 3.496 1.00 98.00 188 ARG A O 1
ATOM 1394 N N . LEU A 1 189 ? -7.124 2.848 5.425 1.00 98.38 189 LEU A N 1
ATOM 1395 C CA . LEU A 1 189 ? -6.001 2.223 6.128 1.00 98.38 189 LEU A CA 1
ATOM 1396 C C . LEU A 1 189 ? -5.559 0.917 5.478 1.00 98.38 189 LEU A C 1
ATOM 1398 O O . LEU A 1 189 ? -4.362 0.718 5.280 1.00 98.38 189 LEU A O 1
ATOM 1402 N N . SER A 1 190 ? -6.508 0.046 5.134 1.00 98.50 190 SER A N 1
ATOM 1403 C CA . SER A 1 190 ? -6.205 -1.214 4.459 1.00 98.50 190 SER A CA 1
ATOM 1404 C C . SER A 1 190 ? -5.549 -0.963 3.099 1.00 98.50 190 SER A C 1
ATOM 1406 O O . SER A 1 190 ? -4.517 -1.562 2.808 1.00 98.50 190 SER A O 1
ATOM 1408 N N . THR A 1 191 ? -6.045 0.032 2.352 1.00 98.12 191 THR A N 1
ATOM 1409 C CA . THR A 1 191 ? -5.446 0.477 1.088 1.00 98.12 191 THR A CA 1
ATOM 1410 C C . THR A 1 191 ? -4.008 0.961 1.294 1.00 98.12 191 THR A C 1
ATOM 1412 O O . THR A 1 191 ? -3.122 0.553 0.560 1.00 98.12 191 THR A O 1
ATOM 1415 N N . LEU A 1 192 ? -3.711 1.790 2.301 1.00 98.50 192 LEU A N 1
ATOM 1416 C CA . LEU A 1 192 ? -2.329 2.238 2.541 1.00 98.50 192 LEU A CA 1
ATOM 1417 C C . LEU A 1 192 ? -1.384 1.078 2.899 1.00 98.50 192 LEU A C 1
ATOM 1419 O O . LEU A 1 192 ? -0.231 1.071 2.467 1.00 98.50 192 LEU A O 1
ATOM 1423 N N . VAL A 1 193 ? -1.864 0.092 3.664 1.00 98.69 193 VAL A N 1
ATOM 1424 C CA . VAL A 1 193 ? -1.108 -1.135 3.972 1.00 98.69 193 VAL A CA 1
ATOM 1425 C C . VAL A 1 193 ? -0.861 -1.959 2.703 1.00 98.69 193 VAL A C 1
ATOM 1427 O O . VAL A 1 193 ? 0.257 -2.429 2.491 1.00 98.69 193 VAL A O 1
ATOM 1430 N N . HIS A 1 194 ? -1.872 -2.088 1.844 1.00 98.50 194 HIS A N 1
ATOM 1431 C CA . HIS A 1 194 ? -1.779 -2.735 0.534 1.00 98.50 194 HIS A CA 1
ATOM 1432 C C . HIS A 1 194 ? -0.748 -2.038 -0.363 1.00 98.50 194 HIS A C 1
ATOM 1434 O O . HIS A 1 194 ? 0.205 -2.664 -0.826 1.00 98.50 194 HIS A O 1
ATOM 1440 N N . GLU A 1 195 ? -0.865 -0.721 -0.537 1.00 98.38 195 GLU A N 1
ATOM 1441 C CA . GLU A 1 195 ? 0.034 0.065 -1.388 1.00 98.38 195 GLU A CA 1
ATOM 1442 C C . GLU A 1 195 ? 1.480 0.079 -0.880 1.00 98.38 195 GLU A C 1
ATOM 1444 O O . GLU A 1 195 ? 2.420 0.154 -1.676 1.00 98.38 195 GLU A O 1
ATOM 1449 N N . ALA A 1 196 ? 1.693 -0.037 0.433 1.00 98.44 196 ALA A N 1
ATOM 1450 C CA . ALA A 1 196 ? 3.028 -0.195 0.997 1.00 98.44 196 ALA A CA 1
ATOM 1451 C C . ALA A 1 196 ? 3.701 -1.493 0.514 1.00 98.44 196 ALA A C 1
ATOM 1453 O O . ALA A 1 196 ? 4.899 -1.476 0.217 1.00 98.44 196 ALA A O 1
ATOM 1454 N N . ARG A 1 197 ? 2.955 -2.599 0.352 1.00 98.00 197 ARG A N 1
ATOM 1455 C CA . ARG A 1 197 ? 3.510 -3.862 -0.167 1.00 98.00 197 ARG A CA 1
ATOM 1456 C C . ARG A 1 197 ? 4.021 -3.717 -1.594 1.00 98.00 197 ARG A C 1
ATOM 1458 O O . ARG A 1 197 ? 5.051 -4.300 -1.921 1.00 98.00 197 ARG A O 1
ATOM 1465 N N . HIS A 1 198 ? 3.386 -2.889 -2.418 1.00 97.88 198 HIS A N 1
ATOM 1466 C CA . HIS A 1 198 ? 3.861 -2.609 -3.774 1.00 97.88 198 HIS A CA 1
ATOM 1467 C C . HIS A 1 198 ? 5.219 -1.877 -3.823 1.00 97.88 198 HIS A C 1
ATOM 1469 O O . HIS A 1 198 ? 5.795 -1.750 -4.900 1.00 97.88 198 HIS A O 1
ATOM 1475 N N . SER A 1 199 ? 5.791 -1.437 -2.696 1.00 97.75 199 SER A N 1
ATOM 1476 C CA . SER A 1 199 ? 7.173 -0.926 -2.631 1.00 97.75 199 SER A CA 1
ATOM 1477 C C . SER A 1 199 ? 8.229 -2.014 -2.389 1.00 97.75 199 SER A C 1
ATOM 1479 O O . SER A 1 199 ? 9.429 -1.717 -2.381 1.00 97.75 199 SER A O 1
ATOM 1481 N N . ASP A 1 200 ? 7.822 -3.256 -2.118 1.00 97.19 200 ASP A N 1
ATOM 1482 C CA . ASP A 1 200 ? 8.727 -4.390 -1.913 1.00 97.19 200 ASP A CA 1
ATOM 1483 C C . ASP A 1 200 ? 9.213 -4.936 -3.266 1.00 97.19 200 ASP A C 1
ATOM 1485 O O . ASP A 1 200 ? 8.519 -4.880 -4.283 1.00 97.19 200 ASP A O 1
ATOM 1489 N N . CYS A 1 201 ? 10.425 -5.484 -3.277 1.00 96.00 201 CYS A N 1
ATOM 1490 C CA . CYS A 1 201 ? 10.960 -6.236 -4.406 1.00 96.00 201 CYS A CA 1
ATOM 1491 C C . CYS A 1 201 ? 11.565 -7.541 -3.916 1.00 96.00 201 CYS A C 1
ATOM 1493 O O . CYS A 1 201 ? 12.782 -7.720 -3.866 1.00 96.00 201 CYS A O 1
ATOM 1495 N N . THR A 1 202 ? 10.685 -8.436 -3.466 1.00 94.81 202 THR A N 1
ATOM 1496 C CA . THR A 1 202 ? 11.057 -9.682 -2.800 1.00 94.81 202 THR A CA 1
ATOM 1497 C C . THR A 1 202 ? 11.953 -10.526 -3.693 1.00 94.81 202 THR A C 1
ATOM 1499 O O . THR A 1 202 ? 11.649 -10.787 -4.858 1.00 94.81 202 THR A O 1
ATOM 1502 N N . GLY A 1 203 ? 13.117 -10.898 -3.164 1.00 91.94 203 GLY A N 1
ATOM 1503 C CA . GLY A 1 203 ? 14.140 -11.603 -3.925 1.00 91.94 203 GLY A CA 1
ATOM 1504 C C . GLY A 1 203 ? 14.801 -10.794 -5.049 1.00 91.94 203 GLY A C 1
ATOM 1505 O O . GLY A 1 203 ? 15.766 -11.291 -5.603 1.00 91.94 203 GLY A O 1
ATOM 1506 N N . GLY A 1 204 ? 14.375 -9.568 -5.376 1.00 94.69 204 GLY A N 1
ATOM 1507 C CA . GLY A 1 204 ? 14.944 -8.728 -6.441 1.00 94.69 204 GLY A CA 1
ATOM 1508 C C . GLY A 1 204 ? 14.504 -9.106 -7.864 1.00 94.69 204 GLY A C 1
ATOM 1509 O O . GLY A 1 204 ? 14.072 -10.232 -8.117 1.00 94.69 204 GLY A O 1
ATOM 1510 N N . ILE A 1 205 ? 14.689 -8.194 -8.821 1.00 95.75 205 ILE A N 1
ATOM 1511 C CA . ILE A 1 205 ? 14.348 -8.399 -10.242 1.00 95.75 205 ILE A CA 1
ATOM 1512 C C . ILE A 1 205 ? 15.575 -8.847 -11.045 1.00 95.75 205 ILE A C 1
ATOM 1514 O O . ILE A 1 205 ? 16.677 -8.348 -10.825 1.00 95.75 205 ILE A O 1
ATOM 1518 N N . SER A 1 206 ? 15.416 -9.790 -11.976 1.00 96.75 206 SER A N 1
ATOM 1519 C CA . SER A 1 206 ? 16.524 -10.228 -12.836 1.00 96.75 206 SER A CA 1
ATOM 1520 C C . SER A 1 206 ? 16.835 -9.196 -13.929 1.00 96.75 206 SER A C 1
ATOM 1522 O O . SER A 1 206 ? 15.937 -8.505 -14.409 1.00 96.75 206 SER A O 1
ATOM 1524 N N . ARG A 1 207 ? 18.089 -9.120 -14.400 1.00 95.81 207 ARG A N 1
ATOM 1525 C CA . ARG A 1 207 ? 18.428 -8.305 -15.588 1.00 95.81 207 ARG A CA 1
ATOM 1526 C C . ARG A 1 207 ? 17.622 -8.696 -16.828 1.00 95.81 207 ARG A C 1
ATOM 1528 O O . ARG A 1 207 ? 17.282 -7.829 -17.625 1.00 95.81 207 ARG A O 1
ATOM 1535 N N . ALA A 1 208 ? 17.303 -9.981 -16.978 1.00 96.44 208 ALA A N 1
ATOM 1536 C CA . ALA A 1 208 ? 16.459 -10.457 -18.067 1.00 96.44 208 ALA A CA 1
ATOM 1537 C C . ALA A 1 208 ? 15.047 -9.857 -17.983 1.00 96.44 208 ALA A C 1
ATOM 1539 O O . ALA A 1 208 ? 14.521 -9.405 -18.993 1.00 96.44 208 ALA A O 1
ATOM 1540 N N . ASP A 1 209 ? 14.456 -9.782 -16.788 1.00 96.56 209 ASP A N 1
ATOM 1541 C CA . ASP A 1 209 ? 13.156 -9.135 -16.588 1.00 96.56 209 ASP A CA 1
ATOM 1542 C C . ASP A 1 209 ? 13.223 -7.615 -16.777 1.00 96.56 209 ASP A C 1
ATOM 1544 O O . ASP A 1 209 ? 12.299 -7.042 -17.347 1.00 96.56 209 ASP A O 1
ATOM 1548 N N . VAL A 1 210 ? 14.321 -6.959 -16.383 1.00 96.06 210 VAL A N 1
ATOM 1549 C CA . VAL A 1 210 ? 14.536 -5.535 -16.706 1.00 96.06 210 VAL A CA 1
ATOM 1550 C C . VAL A 1 210 ? 14.552 -5.324 -18.225 1.00 96.06 210 VAL A C 1
ATOM 1552 O O . VAL A 1 210 ? 13.876 -4.426 -18.720 1.00 96.06 210 VAL A O 1
ATOM 1555 N N . GLN A 1 211 ? 15.250 -6.179 -18.979 1.00 96.19 211 GLN A N 1
ATOM 1556 C CA . GLN A 1 211 ? 15.249 -6.117 -20.444 1.00 96.19 211 GLN A CA 1
ATOM 1557 C C . GLN A 1 211 ? 13.853 -6.382 -21.029 1.00 96.19 211 GLN A C 1
ATOM 1559 O O . GLN A 1 211 ? 13.423 -5.679 -21.935 1.00 96.19 211 GLN A O 1
ATOM 1564 N N . ARG A 1 212 ? 13.099 -7.340 -20.476 1.00 96.06 212 ARG A N 1
ATOM 1565 C CA . ARG A 1 212 ? 11.707 -7.583 -20.887 1.00 96.06 212 ARG A CA 1
ATOM 1566 C C . ARG A 1 212 ? 10.846 -6.333 -20.729 1.00 96.06 212 ARG A C 1
ATOM 1568 O O . ARG A 1 212 ? 10.109 -6.004 -21.651 1.00 96.06 212 ARG A O 1
ATOM 1575 N N . ILE A 1 213 ? 10.968 -5.631 -19.603 1.00 94.56 213 ILE A N 1
ATOM 1576 C CA . ILE A 1 213 ? 10.233 -4.384 -19.351 1.00 94.56 213 ILE A CA 1
ATOM 1577 C C . ILE A 1 213 ? 10.642 -3.303 -20.356 1.00 94.56 213 ILE A C 1
ATOM 1579 O O . ILE A 1 213 ? 9.764 -2.644 -20.909 1.00 94.56 213 ILE A O 1
ATOM 1583 N N . HIS A 1 214 ? 11.944 -3.157 -20.636 1.00 94.06 214 HIS A N 1
ATOM 1584 C CA . HIS A 1 214 ? 12.442 -2.258 -21.687 1.00 94.06 214 HIS A CA 1
ATOM 1585 C C . HIS A 1 214 ? 11.782 -2.559 -23.044 1.00 94.06 214 HIS A C 1
ATOM 1587 O O . HIS A 1 214 ? 11.387 -1.648 -23.766 1.00 94.06 214 HIS A O 1
ATOM 1593 N N . ASP A 1 215 ? 11.594 -3.841 -23.355 1.00 94.69 215 ASP A N 1
ATOM 1594 C CA . ASP A 1 215 ? 10.985 -4.312 -24.602 1.00 94.69 215 ASP A CA 1
ATOM 1595 C C . ASP A 1 215 ? 9.439 -4.320 -24.560 1.00 94.69 215 ASP A C 1
ATOM 1597 O O . ASP A 1 215 ? 8.787 -4.919 -25.420 1.00 94.69 215 ASP A O 1
ATOM 1601 N N . GLY A 1 216 ? 8.829 -3.680 -23.554 1.00 90.56 216 GLY A N 1
ATOM 1602 C CA . GLY A 1 216 ? 7.375 -3.560 -23.404 1.00 90.56 216 GLY A CA 1
ATOM 1603 C C . GLY A 1 216 ? 6.675 -4.842 -22.942 1.00 90.56 216 GLY A C 1
ATOM 1604 O O . GLY A 1 216 ? 5.461 -4.977 -23.100 1.00 90.56 216 GLY A O 1
ATOM 1605 N N . GLN A 1 217 ? 7.416 -5.800 -22.384 1.00 93.44 217 GLN A N 1
ATOM 1606 C CA . GLN A 1 217 ? 6.898 -7.070 -21.878 1.00 93.44 217 GLN A CA 1
ATOM 1607 C C . GLN A 1 217 ? 6.814 -7.072 -20.347 1.00 93.44 217 GLN A C 1
ATOM 1609 O O . GLN A 1 217 ? 7.639 -6.485 -19.652 1.00 93.44 217 GLN A O 1
ATOM 1614 N N . LEU A 1 218 ? 5.844 -7.808 -19.798 1.00 89.50 218 LEU A N 1
ATOM 1615 C CA . LEU A 1 218 ? 5.766 -8.025 -18.352 1.00 89.50 218 LEU A CA 1
ATOM 1616 C C . LEU A 1 218 ? 6.936 -8.897 -17.856 1.00 89.50 218 LEU A C 1
ATOM 1618 O O . LEU A 1 218 ? 7.360 -9.824 -18.572 1.00 89.50 218 LEU A O 1
ATOM 1622 N N . PRO A 1 219 ? 7.435 -8.651 -16.629 1.00 93.25 219 PRO A N 1
ATOM 1623 C CA . PRO A 1 219 ? 8.434 -9.511 -16.014 1.00 93.25 219 PRO A CA 1
ATOM 1624 C C . PRO A 1 219 ? 7.856 -10.913 -15.790 1.00 93.25 219 PRO A C 1
ATOM 1626 O O . PRO A 1 219 ? 6.659 -11.087 -15.553 1.00 93.25 219 PRO A O 1
ATOM 1629 N N . THR A 1 220 ? 8.716 -11.924 -15.871 1.00 92.06 220 THR A N 1
ATOM 1630 C CA . THR A 1 220 ? 8.349 -13.312 -15.561 1.00 92.06 220 THR A CA 1
ATOM 1631 C C . THR A 1 220 ? 8.119 -13.506 -14.065 1.00 92.06 220 THR A C 1
ATOM 1633 O O . THR A 1 220 ? 7.213 -14.236 -13.671 1.00 92.06 220 THR A O 1
ATOM 1636 N N . GLN A 1 221 ? 8.903 -12.814 -13.232 1.00 88.38 221 GLN A N 1
ATOM 1637 C CA . GLN A 1 221 ? 8.752 -12.780 -11.780 1.00 88.38 221 GLN A CA 1
ATOM 1638 C C . GLN A 1 221 ? 8.082 -11.469 -11.364 1.00 88.38 221 GLN A C 1
ATOM 1640 O O . GLN A 1 221 ? 8.632 -10.386 -11.555 1.00 88.38 221 GLN A O 1
ATOM 1645 N N . LYS A 1 222 ? 6.895 -11.561 -10.759 1.00 88.56 222 LYS A N 1
ATOM 1646 C CA . LYS A 1 222 ? 6.110 -10.403 -10.289 1.00 88.56 222 LYS A CA 1
ATOM 1647 C C . LYS A 1 222 ? 6.388 -10.036 -8.829 1.00 88.56 222 LYS A C 1
ATOM 1649 O O . LYS A 1 222 ? 5.614 -9.317 -8.210 1.00 88.56 222 LYS A O 1
ATOM 1654 N N . THR A 1 223 ? 7.500 -10.519 -8.275 1.00 89.25 223 THR A N 1
ATOM 1655 C CA . THR A 1 223 ? 7.891 -10.270 -6.880 1.00 89.25 223 THR A CA 1
ATOM 1656 C C . THR A 1 223 ? 8.343 -8.830 -6.641 1.00 89.25 223 THR A C 1
ATOM 1658 O O . THR A 1 223 ? 8.338 -8.363 -5.507 1.00 89.25 223 THR A O 1
ATOM 1661 N N . CYS A 1 224 ? 8.704 -8.107 -7.705 1.00 94.31 224 CYS A N 1
ATOM 1662 C CA . CYS A 1 224 ? 9.023 -6.688 -7.650 1.00 94.31 224 CYS A CA 1
ATOM 1663 C C . CYS A 1 224 ? 7.806 -5.836 -7.925 1.00 94.31 224 CYS A C 1
ATOM 1665 O O . CYS A 1 224 ? 7.252 -5.843 -9.021 1.00 94.31 224 CYS A O 1
ATOM 1667 N N . GLY A 1 225 ? 7.388 -5.133 -6.880 1.00 95.25 225 GLY A N 1
ATOM 1668 C CA . GLY A 1 225 ? 6.146 -4.396 -6.850 1.00 95.25 225 GLY A CA 1
ATOM 1669 C C . GLY A 1 225 ? 4.921 -5.248 -6.595 1.00 95.25 225 GLY A C 1
ATOM 1670 O O . GLY A 1 225 ? 3.842 -4.683 -6.641 1.00 95.25 225 GLY A O 1
ATOM 1671 N N . HIS A 1 226 ? 5.051 -6.559 -6.342 1.00 96.19 226 HIS A N 1
ATOM 1672 C CA . HIS A 1 226 ? 3.919 -7.471 -6.109 1.00 96.19 226 HIS A CA 1
ATOM 1673 C C . HIS A 1 226 ? 2.767 -7.222 -7.089 1.00 96.19 226 HIS A C 1
ATOM 1675 O O . HIS A 1 226 ? 1.637 -6.958 -6.686 1.00 96.19 226 HIS A O 1
ATOM 1681 N N . LEU A 1 227 ? 3.095 -7.203 -8.385 1.00 94.75 227 LEU A N 1
ATOM 1682 C CA . LEU A 1 227 ? 2.155 -6.795 -9.425 1.00 94.75 227 LEU A CA 1
ATOM 1683 C C . LEU A 1 227 ? 0.962 -7.747 -9.457 1.00 94.75 227 LEU A C 1
ATOM 1685 O O . LEU A 1 227 ? 1.143 -8.966 -9.523 1.00 94.75 227 LEU A O 1
ATOM 1689 N N . HIS A 1 228 ? -0.241 -7.177 -9.479 1.00 95.75 228 HIS A N 1
ATOM 1690 C CA . HIS A 1 228 ? -1.457 -7.958 -9.632 1.00 95.75 228 HIS A CA 1
ATOM 1691 C C . HIS A 1 228 ? -1.486 -8.709 -10.963 1.00 95.75 228 HIS A C 1
ATOM 1693 O O . HIS A 1 228 ? -0.843 -8.355 -11.959 1.00 95.75 228 HIS A O 1
ATOM 1699 N N . VAL A 1 229 ? -2.273 -9.772 -10.970 1.00 94.12 229 VAL A N 1
ATOM 1700 C CA . VAL A 1 229 ? -2.559 -10.597 -12.131 1.00 94.12 229 VAL A CA 1
ATOM 1701 C C . VAL A 1 229 ? -4.018 -10.499 -12.508 1.00 94.12 229 VAL A C 1
ATOM 1703 O O . VAL A 1 229 ? -4.866 -10.125 -11.693 1.00 94.12 229 VAL A O 1
ATOM 1706 N N . ASP A 1 230 ? -4.304 -10.886 -13.745 1.00 94.62 230 ASP A N 1
ATOM 1707 C CA . ASP A 1 230 ? -5.673 -11.011 -14.203 1.00 94.62 230 ASP A CA 1
ATOM 1708 C C . ASP A 1 230 ? -6.407 -12.057 -13.368 1.00 94.62 230 ASP A C 1
ATOM 1710 O O . ASP A 1 230 ? -5.962 -13.201 -13.233 1.00 94.62 230 ASP A O 1
ATOM 1714 N N . CYS A 1 231 ? -7.546 -11.667 -12.807 1.00 96.06 231 CYS A N 1
ATOM 1715 C CA . CYS A 1 231 ? -8.363 -12.595 -12.048 1.00 96.06 231 CYS A CA 1
ATOM 1716 C C . CYS A 1 231 ? -8.891 -13.728 -12.948 1.00 96.06 231 CYS A C 1
ATOM 1718 O O . CYS A 1 231 ? -9.248 -13.485 -14.111 1.00 96.06 231 CYS A O 1
ATOM 1720 N N . PRO A 1 232 ? -8.987 -14.961 -12.421 1.00 97.00 232 PRO A N 1
ATOM 1721 C CA . PRO A 1 232 ? -9.362 -16.129 -13.205 1.00 97.00 232 PRO A CA 1
ATOM 1722 C C . PRO A 1 232 ? -10.823 -16.074 -13.666 1.00 97.00 232 PRO A C 1
ATOM 1724 O O . PRO A 1 232 ? -11.662 -15.366 -13.104 1.00 97.00 232 PRO A O 1
ATOM 1727 N N . VAL A 1 233 ? -11.147 -16.875 -14.684 1.00 97.25 233 VAL A N 1
ATOM 1728 C CA . VAL A 1 233 ? -12.525 -17.051 -15.165 1.00 97.25 233 VAL A CA 1
ATOM 1729 C C . VAL A 1 233 ? -13.432 -17.496 -14.014 1.00 97.25 233 VAL A C 1
ATOM 1731 O O . VAL A 1 233 ? -13.086 -18.397 -13.255 1.00 97.25 233 VAL A O 1
ATOM 1734 N N . GLY A 1 234 ? -14.606 -16.870 -13.902 1.00 95.81 234 GLY A N 1
ATOM 1735 C CA . GLY A 1 234 ? -15.576 -17.127 -12.831 1.00 95.81 234 GLY A CA 1
ATOM 1736 C C . GLY A 1 234 ? -15.433 -16.203 -11.617 1.00 95.81 234 GLY A C 1
ATOM 1737 O O . GLY A 1 234 ? -16.361 -16.125 -10.818 1.00 95.81 234 GLY A O 1
ATOM 1738 N N . HIS A 1 235 ? -14.332 -15.455 -11.501 1.00 96.75 235 HIS A N 1
ATOM 1739 C CA . HIS A 1 235 ? -14.194 -14.396 -10.502 1.00 96.75 235 HIS A CA 1
ATOM 1740 C C . HIS A 1 235 ? -15.034 -13.156 -10.890 1.00 96.75 235 HIS A C 1
ATOM 1742 O O . HIS A 1 235 ? -15.109 -12.838 -12.080 1.00 96.75 235 HIS A O 1
ATOM 1748 N N . PRO A 1 236 ? -15.614 -12.391 -9.939 1.00 94.00 236 PRO A N 1
ATOM 1749 C CA . PRO A 1 236 ? -16.348 -11.154 -10.250 1.00 94.00 236 PRO A CA 1
ATOM 1750 C C . PRO A 1 236 ? -15.533 -10.107 -11.027 1.00 94.00 236 PRO A C 1
ATOM 1752 O O . PRO A 1 236 ? -16.097 -9.296 -11.755 1.00 94.00 236 PRO A O 1
ATOM 1755 N N . LEU A 1 237 ? -14.205 -10.150 -10.888 1.00 92.56 237 LEU A N 1
ATOM 1756 C CA . LEU A 1 237 ? -13.244 -9.281 -11.579 1.00 92.56 237 LEU A CA 1
ATOM 1757 C C . LEU A 1 237 ? -12.473 -10.009 -12.696 1.00 92.56 237 LEU A C 1
ATOM 1759 O O . LEU A 1 237 ? -11.363 -9.603 -13.027 1.00 92.56 237 LEU A O 1
ATOM 1763 N N . ALA A 1 238 ? -12.999 -11.118 -13.231 1.00 96.19 238 ALA A N 1
ATOM 1764 C CA . ALA A 1 238 ? -12.310 -11.939 -14.230 1.00 96.19 238 ALA A CA 1
ATOM 1765 C C . ALA A 1 238 ? -11.747 -11.105 -15.399 1.00 96.19 238 ALA A C 1
ATOM 1767 O O . ALA A 1 238 ? -12.467 -10.319 -16.018 1.00 96.19 238 ALA A O 1
ATOM 1768 N N . GLY A 1 239 ? -10.463 -11.308 -15.712 1.00 92.62 239 GLY A N 1
ATOM 1769 C CA . GLY A 1 239 ? -9.751 -10.581 -16.770 1.00 92.62 239 GLY A CA 1
ATOM 1770 C C . GLY A 1 239 ? -9.271 -9.172 -16.400 1.00 92.62 239 GLY A C 1
ATOM 1771 O O . GLY A 1 239 ? -8.765 -8.473 -17.274 1.00 92.62 239 GLY A O 1
ATOM 1772 N N . LEU A 1 240 ? -9.435 -8.738 -15.146 1.00 90.31 240 LEU A N 1
ATOM 1773 C CA . LEU A 1 240 ? -8.857 -7.493 -14.630 1.00 90.31 240 LEU A CA 1
ATOM 1774 C C . LEU A 1 240 ? -7.635 -7.790 -13.750 1.00 90.31 240 LEU A C 1
ATOM 1776 O O . LEU A 1 240 ? -7.702 -8.753 -12.978 1.00 90.31 240 LEU A O 1
ATOM 1780 N N . PRO A 1 241 ? -6.576 -6.951 -13.787 1.00 92.44 241 PRO A N 1
ATOM 1781 C CA . PRO A 1 241 ? -5.369 -7.113 -12.977 1.00 92.44 241 PRO A CA 1
ATOM 1782 C C . PRO A 1 241 ? -5.631 -6.720 -11.515 1.00 92.44 241 PRO A C 1
ATOM 1784 O O . PRO A 1 241 ? -5.192 -5.674 -11.044 1.00 92.44 241 PRO A O 1
ATOM 1787 N N . ALA A 1 242 ? -6.416 -7.536 -10.816 1.00 94.69 242 ALA A N 1
ATOM 1788 C CA . ALA A 1 242 ? -6.962 -7.252 -9.489 1.00 94.69 242 ALA A CA 1
ATOM 1789 C C . ALA A 1 242 ? -6.874 -8.460 -8.543 1.00 94.69 242 ALA A C 1
ATOM 1791 O O . ALA A 1 242 ? -7.608 -8.522 -7.558 1.00 94.69 242 ALA A O 1
ATOM 1792 N N . CYS A 1 243 ? -6.015 -9.429 -8.860 1.00 97.19 243 CYS A N 1
ATOM 1793 C CA . CYS A 1 243 ? -5.786 -10.622 -8.056 1.00 97.19 243 CYS A CA 1
ATOM 1794 C C . CYS A 1 243 ? -4.291 -10.839 -7.784 1.00 97.19 243 CYS A C 1
ATOM 1796 O O . CYS A 1 243 ? -3.441 -10.351 -8.523 1.00 97.19 243 CYS A O 1
ATOM 1798 N N . ASP A 1 244 ? -3.976 -11.627 -6.759 1.00 97.00 244 ASP A N 1
ATOM 1799 C CA . ASP A 1 244 ? -2.624 -12.090 -6.448 1.00 97.00 244 ASP A CA 1
ATOM 1800 C C . ASP A 1 244 ? -2.474 -13.578 -6.814 1.00 97.00 244 ASP A C 1
ATOM 1802 O O . ASP A 1 244 ? -3.328 -14.410 -6.484 1.00 97.00 244 ASP A O 1
ATOM 1806 N N . ASP A 1 245 ? -1.379 -13.928 -7.493 1.00 94.88 245 ASP A N 1
ATOM 1807 C CA . ASP A 1 245 ? -1.004 -15.308 -7.860 1.00 94.88 245 ASP A CA 1
ATOM 1808 C C . ASP A 1 245 ? 0.131 -15.899 -7.023 1.00 94.88 245 ASP A C 1
ATOM 1810 O O . ASP A 1 245 ? 0.522 -17.050 -7.215 1.00 94.88 245 ASP A O 1
ATOM 1814 N N . HIS A 1 246 ? 0.651 -15.131 -6.074 1.00 91.19 246 HIS A N 1
ATOM 1815 C CA . HIS A 1 246 ? 1.723 -15.543 -5.187 1.00 91.19 246 HIS A CA 1
ATOM 1816 C C . HIS A 1 246 ? 1.326 -15.319 -3.732 1.00 91.19 246 HIS A C 1
ATOM 1818 O O . HIS A 1 246 ? 0.528 -14.440 -3.397 1.00 91.19 246 HIS A O 1
ATOM 1824 N N . SER A 1 247 ? 1.902 -16.127 -2.845 1.00 88.00 247 SER A N 1
ATOM 1825 C CA . SER A 1 247 ? 1.759 -15.925 -1.408 1.00 88.00 247 SER A CA 1
ATOM 1826 C C . SER A 1 247 ? 2.281 -14.555 -1.008 1.00 88.00 247 SER A C 1
ATOM 1828 O O . SER A 1 247 ? 3.318 -14.114 -1.512 1.00 88.00 247 SER A O 1
ATOM 1830 N N . TRP A 1 248 ? 1.615 -13.935 -0.037 1.00 94.50 248 TRP A N 1
ATOM 1831 C CA . T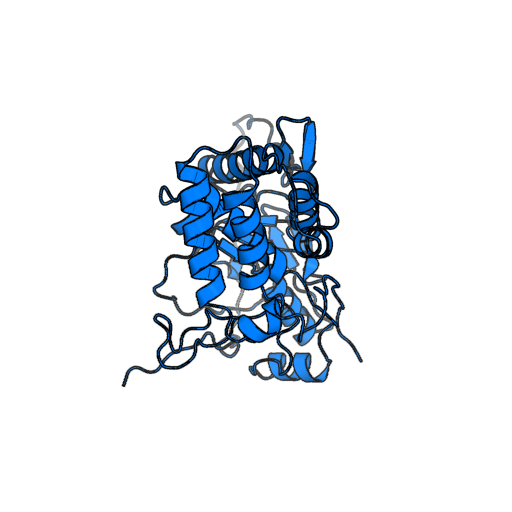RP A 1 248 ? 2.082 -12.682 0.557 1.00 94.50 248 TRP A CA 1
ATOM 1832 C C . TRP A 1 248 ? 2.164 -11.523 -0.458 1.00 94.50 248 TRP A C 1
ATOM 1834 O O . TRP A 1 248 ? 2.992 -10.625 -0.302 1.00 94.50 248 TRP A O 1
ATOM 1844 N N . GLY A 1 249 ? 1.326 -11.542 -1.502 1.00 96.38 249 GLY A N 1
ATOM 1845 C CA . GLY A 1 249 ? 1.052 -10.379 -2.353 1.00 96.38 249 GLY A CA 1
ATOM 1846 C C . GLY A 1 249 ? 0.337 -9.254 -1.593 1.00 96.38 249 GLY A C 1
ATOM 1847 O O . GLY A 1 249 ? 0.097 -9.362 -0.387 1.00 96.38 249 GLY A O 1
ATOM 1848 N N . ALA A 1 250 ? 0.022 -8.151 -2.271 1.00 97.62 250 ALA A N 1
ATOM 1849 C CA . ALA A 1 250 ? -0.541 -6.969 -1.618 1.00 97.62 250 ALA A CA 1
ATOM 1850 C C . ALA A 1 250 ? -1.902 -7.244 -0.945 1.00 97.62 250 ALA A C 1
ATOM 1852 O O . ALA A 1 250 ? -2.069 -6.895 0.229 1.00 97.62 250 ALA A O 1
ATOM 1853 N N . TYR A 1 251 ? -2.795 -8.009 -1.588 1.00 98.25 251 TYR A N 1
ATOM 1854 C CA . TYR A 1 251 ? -4.070 -8.412 -0.981 1.00 98.25 251 TYR A CA 1
ATOM 1855 C C . TYR A 1 251 ? -3.881 -9.382 0.185 1.00 98.25 251 TYR A C 1
ATOM 1857 O O . TYR A 1 251 ? -4.659 -9.368 1.136 1.00 98.25 251 TYR A O 1
ATOM 1865 N N . ALA A 1 252 ? -2.835 -10.212 0.171 1.00 97.88 252 ALA A N 1
ATOM 1866 C CA . ALA A 1 252 ? -2.532 -11.081 1.307 1.00 97.88 252 ALA A CA 1
ATOM 1867 C C . ALA A 1 252 ? -2.080 -10.286 2.544 1.00 97.88 252 ALA A C 1
ATOM 1869 O O . ALA A 1 252 ? -2.474 -10.621 3.663 1.00 97.88 252 ALA A O 1
ATOM 1870 N N . ILE A 1 253 ? -1.291 -9.222 2.361 1.00 98.06 253 ILE A N 1
ATOM 1871 C CA . ILE A 1 253 ? -0.903 -8.329 3.463 1.00 98.06 253 ILE A CA 1
ATOM 1872 C C . ILE A 1 253 ? -2.130 -7.577 4.000 1.00 98.06 253 ILE A C 1
ATOM 1874 O O . ILE A 1 253 ? -2.329 -7.517 5.218 1.00 98.06 253 ILE A O 1
ATOM 1878 N N . GLU A 1 254 ? -2.982 -7.069 3.104 1.00 98.44 254 GLU A N 1
ATOM 1879 C CA . GLU A 1 254 ? -4.240 -6.407 3.462 1.00 98.44 254 GLU A CA 1
ATOM 1880 C C . GLU A 1 254 ? -5.173 -7.336 4.253 1.00 98.44 254 GLU A C 1
ATOM 1882 O O . GLU A 1 254 ? -5.678 -6.954 5.316 1.00 98.44 254 GLU A O 1
ATOM 1887 N N . LEU A 1 255 ? -5.342 -8.579 3.788 1.00 98.06 255 LEU A N 1
ATOM 1888 C CA . LEU A 1 255 ? -6.114 -9.623 4.461 1.00 98.06 255 LEU A CA 1
ATOM 1889 C C . LEU A 1 255 ? -5.628 -9.830 5.898 1.00 98.06 255 LEU A C 1
ATOM 1891 O O . LEU A 1 255 ? -6.435 -9.828 6.826 1.00 98.06 255 LEU A O 1
ATOM 1895 N N . VAL A 1 256 ? -4.320 -10.001 6.114 1.00 98.00 256 VAL A N 1
ATOM 1896 C CA . VAL A 1 256 ? -3.789 -10.257 7.463 1.00 98.00 256 VAL A CA 1
ATOM 1897 C C . VAL A 1 256 ? -4.038 -9.066 8.390 1.00 98.00 256 VAL A C 1
ATOM 1899 O O . VAL A 1 256 ? -4.486 -9.260 9.524 1.00 98.00 256 VAL A O 1
ATOM 1902 N N . PHE A 1 257 ? -3.796 -7.839 7.922 1.00 98.62 257 PHE A N 1
ATOM 1903 C CA . PHE A 1 257 ? -4.044 -6.630 8.711 1.00 98.62 257 PHE A CA 1
ATOM 1904 C C . PHE A 1 257 ? -5.522 -6.476 9.094 1.00 98.62 257 PHE A C 1
ATOM 1906 O O . PHE A 1 257 ? -5.856 -6.262 10.265 1.00 98.62 257 PHE A O 1
ATOM 1913 N N . THR A 1 258 ? -6.421 -6.610 8.121 1.00 98.56 258 THR A N 1
ATOM 1914 C CA . THR A 1 258 ? -7.858 -6.382 8.319 1.00 98.56 258 THR A CA 1
ATOM 1915 C C . THR A 1 258 ? -8.530 -7.517 9.087 1.00 98.56 258 THR A C 1
ATOM 1917 O O . THR A 1 258 ? -9.364 -7.253 9.955 1.00 98.56 258 THR A O 1
ATOM 1920 N N . ALA A 1 259 ? -8.099 -8.768 8.901 1.00 98.31 259 ALA A N 1
ATOM 1921 C CA . ALA A 1 259 ? -8.566 -9.896 9.704 1.00 98.31 259 ALA A CA 1
ATOM 1922 C C . ALA A 1 259 ? -8.204 -9.725 11.190 1.00 98.31 259 ALA A C 1
ATOM 1924 O O . ALA A 1 259 ? -9.072 -9.891 12.051 1.00 98.31 259 ALA A O 1
ATOM 1925 N N . ILE A 1 260 ? -6.960 -9.332 11.504 1.00 98.25 260 ILE A N 1
ATOM 1926 C CA . ILE A 1 260 ? -6.549 -9.040 12.889 1.00 98.25 260 ILE A CA 1
ATOM 1927 C C . ILE A 1 260 ? -7.307 -7.831 13.439 1.00 98.25 260 ILE A C 1
ATOM 1929 O O . ILE A 1 260 ? -7.825 -7.902 14.549 1.00 98.25 260 ILE A O 1
ATOM 1933 N N . THR A 1 261 ? -7.472 -6.763 12.658 1.00 98.25 261 THR A N 1
ATOM 1934 C CA . THR A 1 261 ? -8.247 -5.589 13.089 1.00 98.25 261 THR A CA 1
ATOM 1935 C C . THR A 1 261 ? -9.698 -5.952 13.419 1.00 98.25 261 THR A C 1
ATOM 1937 O O . THR A 1 261 ? -10.208 -5.547 14.462 1.00 98.25 261 THR A O 1
ATOM 1940 N N . SER A 1 262 ? -10.356 -6.765 12.586 1.00 98.25 262 SER A N 1
ATOM 1941 C CA . SER A 1 262 ? -11.751 -7.171 12.807 1.00 98.25 262 SER A CA 1
ATOM 1942 C C . SER A 1 262 ? -11.949 -7.970 14.100 1.00 98.25 262 SER A C 1
ATOM 1944 O O . SER A 1 262 ? -12.941 -7.778 14.803 1.00 98.25 262 SER A O 1
ATOM 1946 N N . ARG A 1 263 ? -10.995 -8.841 14.445 1.00 98.06 263 ARG A N 1
ATOM 1947 C CA . ARG A 1 263 ? -11.106 -9.763 15.583 1.00 98.06 263 ARG A CA 1
ATOM 1948 C C . ARG A 1 263 ? -10.519 -9.213 16.876 1.00 98.06 263 ARG A C 1
ATOM 1950 O O . ARG A 1 263 ? -11.116 -9.358 17.937 1.00 98.06 263 ARG A O 1
ATOM 1957 N N . GLU A 1 264 ? -9.343 -8.611 16.783 1.00 98.06 264 GLU A N 1
ATOM 1958 C CA . GLU A 1 264 ? -8.452 -8.391 17.922 1.00 98.06 264 GLU A CA 1
ATOM 1959 C C . GLU A 1 264 ? -8.375 -6.920 18.335 1.00 98.06 264 GLU A C 1
ATOM 1961 O O . GLU A 1 264 ? -7.837 -6.629 19.403 1.00 98.06 264 GLU A O 1
ATOM 1966 N N . CYS A 1 265 ? -8.918 -5.992 17.533 1.00 98.44 265 CYS A N 1
ATOM 1967 C CA . CYS A 1 265 ? -8.919 -4.576 17.882 1.00 98.44 265 CYS A CA 1
ATOM 1968 C C . CYS A 1 265 ? -9.837 -4.300 19.085 1.00 98.44 265 CYS A C 1
ATOM 1970 O O . CYS A 1 265 ? -11.055 -4.484 19.006 1.00 98.44 265 CYS A O 1
ATOM 1972 N N . THR A 1 266 ? -9.286 -3.853 20.209 1.00 98.12 266 THR A N 1
ATOM 1973 C CA . THR A 1 266 ? -10.044 -3.663 21.460 1.00 98.12 266 THR A CA 1
ATOM 1974 C C . THR A 1 266 ? -10.747 -2.325 21.555 1.00 98.12 266 THR A C 1
ATOM 1976 O O . THR A 1 266 ? -11.777 -2.224 22.215 1.00 98.12 266 THR A O 1
ATOM 1979 N N . ASN A 1 267 ? -10.211 -1.312 20.884 1.00 98.19 267 ASN A N 1
ATOM 1980 C CA . ASN A 1 267 ? -10.739 0.046 20.888 1.00 98.19 267 ASN A CA 1
ATOM 1981 C C . ASN A 1 267 ? -11.414 0.442 19.564 1.00 98.19 267 ASN A C 1
ATOM 1983 O O . ASN A 1 267 ? -11.789 1.600 19.393 1.00 98.19 267 ASN A O 1
ATOM 1987 N N . CYS A 1 268 ? -11.595 -0.504 18.639 1.00 98.31 268 CYS A N 1
ATOM 1988 C CA . CYS A 1 268 ? -12.400 -0.300 17.439 1.00 98.31 268 CYS A CA 1
ATOM 1989 C C . CYS A 1 268 ? -13.895 -0.403 17.761 1.00 98.31 268 CYS A C 1
ATOM 1991 O O . CYS A 1 268 ? -14.331 -1.312 18.470 1.00 98.31 268 CYS A O 1
ATOM 1993 N N . SER A 1 269 ? -14.690 0.482 17.160 1.00 97.94 269 SER A N 1
ATOM 1994 C CA . SER A 1 269 ? -16.149 0.344 17.115 1.00 97.94 269 SER A CA 1
ATOM 1995 C C . SER A 1 269 ? -16.574 -0.910 16.345 1.00 97.94 269 SER A C 1
ATOM 1997 O O . SER A 1 269 ? -15.843 -1.411 15.487 1.00 97.94 269 SER A O 1
ATOM 1999 N N . GLU A 1 270 ? -17.796 -1.381 16.593 1.00 98.06 270 GLU A N 1
ATOM 2000 C CA . GLU A 1 270 ? -18.349 -2.534 15.876 1.00 98.06 270 GLU A CA 1
ATOM 2001 C C . GLU A 1 270 ? -18.429 -2.286 14.363 1.00 98.06 270 GLU A C 1
ATOM 2003 O O . GLU A 1 270 ? -18.053 -3.143 13.568 1.00 98.06 270 GLU A O 1
ATOM 2008 N N . THR A 1 271 ? -18.799 -1.070 13.950 1.00 96.88 271 THR A N 1
ATOM 2009 C CA . THR A 1 271 ? -18.800 -0.673 12.536 1.00 96.88 271 THR A CA 1
ATOM 2010 C C . THR A 1 271 ? -17.413 -0.805 11.904 1.00 96.88 271 THR A C 1
ATOM 2012 O O . THR A 1 271 ? -17.295 -1.314 10.793 1.00 96.88 271 THR A O 1
ATOM 2015 N N . GLN A 1 272 ? -16.348 -0.387 12.597 1.00 97.44 272 GLN A N 1
ATOM 2016 C CA . GLN A 1 272 ? -14.978 -0.533 12.087 1.00 97.44 272 GLN A CA 1
ATOM 2017 C C . GLN A 1 272 ? -14.574 -2.006 11.970 1.00 97.44 272 GLN A C 1
ATOM 2019 O O . GLN A 1 272 ? -13.965 -2.390 10.973 1.00 97.44 272 GLN A O 1
ATOM 2024 N N . LYS A 1 273 ? -14.943 -2.847 12.944 1.00 98.12 273 LYS A N 1
ATOM 2025 C CA . LYS A 1 273 ? -14.673 -4.291 12.883 1.00 98.12 273 LYS A CA 1
ATOM 2026 C C . LYS A 1 273 ? -15.394 -4.961 11.719 1.00 98.12 273 LYS A C 1
ATOM 2028 O O . LYS A 1 273 ? -14.785 -5.754 11.006 1.00 98.12 273 LYS A O 1
ATOM 2033 N N . GLN A 1 274 ? -16.654 -4.600 11.485 1.00 97.75 274 GLN A N 1
ATOM 2034 C CA . GLN A 1 274 ? -17.439 -5.097 10.355 1.00 97.75 274 GLN A CA 1
ATOM 2035 C C . GLN A 1 274 ? -16.872 -4.633 9.011 1.00 97.75 274 GLN A C 1
ATOM 2037 O O . GLN A 1 274 ? -16.763 -5.439 8.089 1.00 97.75 274 GLN A O 1
ATOM 2042 N N . GLN A 1 275 ? -16.446 -3.369 8.906 1.00 97.44 275 GLN A N 1
ATOM 2043 C CA . GLN A 1 275 ? -15.730 -2.874 7.727 1.00 97.44 275 GLN A CA 1
ATOM 2044 C C . GLN A 1 275 ? -14.449 -3.678 7.486 1.00 97.44 275 GLN A C 1
ATOM 2046 O O . GLN A 1 275 ? -14.240 -4.160 6.377 1.00 97.44 275 GLN A O 1
ATOM 2051 N N . ALA A 1 276 ? -13.627 -3.880 8.519 1.00 98.06 276 ALA A N 1
ATOM 2052 C CA . ALA A 1 276 ? -12.401 -4.665 8.414 1.00 98.06 276 ALA A CA 1
ATOM 2053 C C . ALA A 1 276 ? -12.675 -6.122 7.999 1.00 98.06 276 ALA A C 1
ATOM 2055 O O . ALA A 1 276 ? -11.955 -6.659 7.166 1.00 98.06 276 ALA A O 1
ATOM 2056 N N . LEU A 1 277 ? -13.741 -6.750 8.505 1.00 98.12 277 LEU A N 1
ATOM 2057 C CA . LEU A 1 277 ? -14.135 -8.103 8.100 1.00 98.12 277 LEU A CA 1
ATOM 2058 C C . LEU A 1 277 ? -14.575 -8.174 6.629 1.00 98.12 277 LEU A C 1
ATOM 2060 O O . LEU A 1 277 ? -14.217 -9.118 5.920 1.00 98.12 277 LEU A O 1
ATOM 2064 N N . ALA A 1 278 ? -15.347 -7.188 6.165 1.00 97.44 278 ALA A N 1
ATOM 2065 C CA . ALA A 1 278 ? -15.770 -7.110 4.771 1.00 97.44 278 ALA A CA 1
ATOM 2066 C C . ALA A 1 278 ? -14.565 -6.935 3.835 1.00 97.44 278 ALA A C 1
ATOM 2068 O O . ALA A 1 278 ? -14.473 -7.636 2.830 1.00 97.44 278 ALA A O 1
ATOM 2069 N N . ILE A 1 279 ? -13.618 -6.068 4.209 1.00 98.06 279 ILE A N 1
ATOM 2070 C CA . ILE A 1 279 ? -12.371 -5.867 3.461 1.00 98.06 279 ILE A CA 1
ATOM 2071 C C . ILE A 1 279 ? -11.552 -7.158 3.443 1.00 98.06 279 ILE A C 1
ATOM 2073 O O . ILE A 1 279 ? -11.210 -7.629 2.369 1.00 98.06 279 ILE A O 1
ATOM 2077 N N . ALA A 1 280 ? -11.332 -7.792 4.599 1.00 98.06 280 ALA A N 1
ATOM 2078 C CA . ALA A 1 280 ? -10.620 -9.067 4.682 1.00 98.06 280 ALA A CA 1
ATOM 2079 C C . ALA A 1 280 ? -11.231 -10.124 3.747 1.00 98.06 280 ALA A C 1
ATOM 2081 O O . ALA A 1 280 ? -10.516 -10.860 3.074 1.00 98.06 280 ALA A O 1
ATOM 2082 N N . SER A 1 281 ? -12.561 -10.181 3.672 1.00 97.88 281 SER A N 1
ATOM 2083 C CA . SER A 1 281 ? -13.266 -11.117 2.791 1.00 97.88 281 SER A CA 1
ATOM 2084 C C . SER A 1 281 ? -13.051 -10.798 1.305 1.00 97.88 281 SER A C 1
ATOM 2086 O O . SER A 1 281 ? -12.832 -11.717 0.515 1.00 97.88 281 SER A O 1
ATOM 2088 N N . ASP A 1 282 ? -13.070 -9.517 0.923 1.00 97.12 282 ASP A N 1
ATOM 2089 C CA . ASP A 1 282 ? -12.751 -9.078 -0.442 1.00 97.12 282 ASP A CA 1
ATOM 2090 C C . ASP A 1 282 ? -11.292 -9.398 -0.800 1.00 97.12 282 ASP A C 1
ATOM 2092 O O . ASP A 1 282 ? -11.054 -10.074 -1.803 1.00 97.12 282 ASP A O 1
ATOM 2096 N N . SER A 1 283 ? -10.322 -9.036 0.048 1.00 97.88 283 SER A N 1
ATOM 2097 C CA . SER A 1 283 ? -8.902 -9.330 -0.181 1.00 97.88 283 SER A CA 1
ATOM 2098 C C . SER A 1 283 ? -8.653 -10.839 -0.291 1.00 97.88 283 SER A C 1
ATOM 2100 O O . SER A 1 283 ? -7.942 -11.282 -1.189 1.00 97.88 283 SER A O 1
ATOM 2102 N N . ALA A 1 284 ? -9.294 -11.659 0.554 1.00 97.56 284 ALA A N 1
ATOM 2103 C CA . ALA A 1 284 ? -9.218 -13.118 0.465 1.00 97.56 284 ALA A CA 1
ATOM 2104 C C . ALA A 1 284 ? -9.714 -13.649 -0.889 1.00 97.56 284 ALA A C 1
ATOM 2106 O O . ALA A 1 284 ? -9.076 -14.527 -1.470 1.00 97.56 284 ALA A O 1
ATOM 2107 N N . SER A 1 285 ? -10.815 -13.101 -1.416 1.00 97.25 285 SER A N 1
ATOM 2108 C CA . SER A 1 285 ? -11.366 -13.519 -2.714 1.00 97.25 285 SER A CA 1
ATOM 2109 C C . SER A 1 285 ? -10.422 -13.245 -3.891 1.00 97.25 285 SER A C 1
ATOM 2111 O O . SER A 1 285 ? -10.458 -13.963 -4.890 1.00 97.25 285 SER A O 1
ATOM 2113 N N . ARG A 1 286 ? -9.522 -12.265 -3.739 1.00 97.50 286 ARG A N 1
ATOM 2114 C CA . ARG A 1 286 ? -8.550 -11.844 -4.754 1.00 97.50 286 ARG A CA 1
ATOM 2115 C C . ARG A 1 286 ? -7.228 -12.610 -4.698 1.00 97.50 286 ARG A C 1
ATOM 2117 O O . ARG A 1 286 ? -6.378 -12.405 -5.557 1.00 97.50 286 ARG A O 1
ATOM 2124 N N . ILE A 1 287 ? -7.033 -13.516 -3.741 1.00 97.75 287 ILE A N 1
ATOM 2125 C CA . ILE A 1 287 ? -5.813 -14.331 -3.638 1.00 97.75 287 ILE A CA 1
ATOM 2126 C C . ILE A 1 287 ? -6.083 -15.699 -4.266 1.00 97.75 287 ILE A C 1
ATOM 2128 O O . ILE A 1 287 ? -6.711 -16.574 -3.670 1.00 97.75 287 ILE A O 1
ATOM 2132 N N . THR A 1 288 ? -5.567 -15.926 -5.472 1.00 96.62 288 THR A N 1
ATOM 2133 C CA . THR A 1 288 ? -5.828 -17.167 -6.234 1.00 96.62 288 THR A CA 1
ATOM 2134 C C . THR A 1 288 ? -5.152 -18.405 -5.635 1.00 96.62 288 THR A C 1
ATOM 2136 O O . THR A 1 288 ? -5.525 -19.536 -5.939 1.00 96.62 288 THR A O 1
ATOM 2139 N N . VAL A 1 289 ? -4.192 -18.188 -4.734 1.00 95.31 289 VAL A N 1
ATOM 2140 C CA . VAL A 1 289 ? -3.443 -19.218 -4.004 1.00 95.31 289 VAL A CA 1
ATOM 2141 C C . VAL A 1 289 ? -3.758 -19.207 -2.500 1.00 95.31 289 VAL A C 1
ATOM 2143 O O . VAL A 1 289 ? -2.918 -19.580 -1.682 1.00 95.31 289 VAL A O 1
ATOM 2146 N N . LEU A 1 290 ? -4.966 -18.775 -2.110 1.00 95.00 290 LEU A N 1
ATOM 2147 C CA . LEU A 1 290 ? -5.342 -18.585 -0.703 1.00 95.00 290 LEU A CA 1
ATOM 2148 C C . LEU A 1 290 ? -5.204 -19.865 0.131 1.00 95.00 290 LEU A C 1
ATOM 2150 O O . LEU A 1 290 ? -4.563 -19.841 1.175 1.00 95.00 290 LEU A O 1
ATOM 2154 N N . THR A 1 291 ? -5.779 -20.984 -0.317 1.00 94.19 291 THR A N 1
ATOM 2155 C CA . THR A 1 291 ? -5.721 -22.260 0.417 1.00 94.19 291 THR A CA 1
ATOM 2156 C C . THR A 1 291 ? -4.283 -22.718 0.682 1.00 94.19 291 THR A C 1
ATOM 2158 O O . THR A 1 291 ? -3.927 -22.846 1.852 1.00 94.19 291 THR A O 1
ATOM 2161 N N . PRO A 1 292 ? -3.403 -22.876 -0.331 1.00 93.06 292 PRO A N 1
ATOM 2162 C CA . PRO A 1 292 ? -2.021 -23.268 -0.061 1.00 93.06 292 PRO A CA 1
ATOM 2163 C C . PRO A 1 292 ? -1.244 -22.229 0.767 1.00 93.06 292 PRO A C 1
ATOM 2165 O O . PRO A 1 292 ? -0.322 -22.612 1.486 1.00 93.06 292 PRO A O 1
ATOM 2168 N N . MET A 1 293 ? -1.609 -20.941 0.720 1.00 92.19 293 MET A N 1
ATOM 2169 C CA . MET A 1 293 ? -1.044 -19.923 1.614 1.00 92.19 293 MET A CA 1
ATOM 2170 C C . MET A 1 293 ? -1.449 -20.160 3.078 1.00 92.19 293 MET A C 1
ATOM 2172 O O . MET A 1 293 ? -0.585 -20.162 3.952 1.00 92.19 293 MET A O 1
ATOM 2176 N N . LEU A 1 294 ? -2.741 -20.379 3.349 1.00 90.06 294 LEU A N 1
ATOM 2177 C CA . LEU A 1 294 ? -3.266 -20.597 4.703 1.00 90.06 294 LEU A CA 1
ATOM 2178 C C . LEU A 1 294 ? -2.803 -21.926 5.312 1.00 90.06 294 LEU A C 1
ATOM 2180 O O . LEU A 1 294 ? -2.552 -21.985 6.514 1.00 90.06 294 LEU A O 1
ATOM 2184 N N . ASP A 1 295 ? -2.618 -22.955 4.486 1.00 90.88 295 ASP A N 1
ATOM 2185 C CA . ASP A 1 295 ? -2.089 -24.258 4.907 1.00 90.88 295 ASP A CA 1
ATOM 2186 C C . ASP A 1 295 ? -0.575 -24.220 5.207 1.00 90.88 295 ASP A C 1
ATOM 2188 O O . ASP A 1 295 ? 0.004 -25.215 5.640 1.00 90.88 295 ASP A O 1
ATOM 2192 N N . GLY A 1 296 ? 0.094 -23.083 4.967 1.00 86.94 296 GLY A N 1
ATOM 2193 C CA . GLY A 1 296 ? 1.534 -22.912 5.180 1.00 86.94 296 GLY A CA 1
ATOM 2194 C C . GLY A 1 296 ? 2.417 -23.532 4.091 1.00 86.94 296 GLY A C 1
ATOM 2195 O O . GLY A 1 296 ? 3.642 -23.515 4.211 1.00 86.94 296 GLY A O 1
ATOM 2196 N N . ASN A 1 297 ? 1.826 -24.031 3.001 1.00 89.88 297 ASN A N 1
ATOM 2197 C CA . ASN A 1 297 ? 2.543 -24.705 1.913 1.00 89.88 297 ASN A CA 1
ATOM 2198 C C . ASN A 1 297 ? 3.417 -23.753 1.078 1.00 89.88 297 ASN A C 1
ATOM 2200 O O . ASN A 1 297 ? 4.291 -24.209 0.345 1.00 89.88 297 ASN A O 1
ATOM 2204 N N . LEU A 1 298 ? 3.195 -22.440 1.184 1.00 84.56 298 LEU A N 1
ATOM 2205 C CA . LEU A 1 298 ? 3.942 -21.409 0.451 1.00 84.56 298 LEU A CA 1
ATOM 2206 C C . LEU A 1 298 ? 5.026 -20.720 1.299 1.00 84.56 298 LEU A C 1
ATOM 2208 O O . LEU A 1 298 ? 5.634 -19.746 0.861 1.00 84.56 298 LEU A O 1
ATOM 2212 N N . GLY A 1 299 ? 5.298 -21.244 2.498 1.00 89.88 299 GLY A N 1
ATOM 2213 C CA . GLY A 1 299 ? 6.327 -20.722 3.393 1.00 89.88 299 GLY A CA 1
ATOM 2214 C C . GLY A 1 299 ? 5.924 -19.440 4.125 1.00 89.88 299 GLY A C 1
ATOM 2215 O O . GLY A 1 299 ? 4.812 -18.927 3.994 1.00 89.88 299 GLY A O 1
ATOM 2216 N N . ALA A 1 300 ? 6.845 -18.939 4.948 1.00 91.06 300 ALA A N 1
ATOM 2217 C CA . ALA A 1 300 ? 6.643 -17.713 5.713 1.00 91.06 300 ALA A CA 1
ATOM 2218 C C . ALA A 1 300 ? 6.665 -16.463 4.804 1.00 91.06 300 ALA A C 1
ATOM 2220 O O . ALA A 1 300 ? 7.283 -16.501 3.737 1.00 91.06 300 ALA A O 1
ATOM 2221 N N . PRO A 1 301 ? 6.044 -15.348 5.230 1.00 91.56 301 PRO A N 1
ATOM 2222 C CA . PRO A 1 301 ? 6.151 -14.068 4.541 1.00 91.56 301 PRO A CA 1
ATOM 2223 C C . PRO A 1 301 ? 7.609 -13.637 4.358 1.00 91.56 301 PRO A C 1
ATOM 2225 O O . PRO A 1 301 ? 8.359 -13.541 5.329 1.00 91.56 301 PRO A O 1
ATOM 2228 N N . ASP A 1 302 ? 7.995 -13.341 3.116 1.00 93.06 302 ASP A N 1
ATOM 2229 C CA . ASP A 1 302 ? 9.265 -12.690 2.792 1.00 93.06 302 ASP A CA 1
ATOM 2230 C C . ASP A 1 302 ? 9.017 -11.198 2.522 1.00 93.06 302 ASP A C 1
ATOM 2232 O O . ASP A 1 302 ? 8.352 -10.800 1.556 1.00 93.06 302 ASP A O 1
ATOM 2236 N N . MET A 1 303 ? 9.543 -10.371 3.425 1.00 93.25 303 MET A N 1
ATOM 2237 C CA . MET A 1 303 ? 9.396 -8.912 3.423 1.00 93.25 303 MET A CA 1
ATOM 2238 C C . MET A 1 303 ? 10.671 -8.192 2.955 1.00 93.25 303 MET A C 1
ATOM 2240 O O . MET A 1 303 ? 10.797 -6.972 3.116 1.00 93.25 303 MET A O 1
ATOM 2244 N N . THR A 1 304 ? 11.636 -8.940 2.404 1.00 92.38 304 THR A N 1
ATOM 2245 C CA . THR A 1 304 ? 12.875 -8.386 1.853 1.00 92.38 304 THR A CA 1
ATOM 2246 C C . THR A 1 304 ? 12.614 -7.593 0.573 1.00 92.38 304 THR A C 1
ATOM 2248 O O . THR A 1 304 ? 11.614 -7.774 -0.120 1.00 92.38 304 THR A O 1
ATOM 2251 N N . SER A 1 305 ? 13.542 -6.692 0.248 1.00 91.00 305 SER A N 1
ATOM 2252 C CA . SER A 1 305 ? 13.537 -5.951 -1.011 1.00 91.00 305 SER A CA 1
ATOM 2253 C C . SER A 1 305 ? 14.933 -5.993 -1.616 1.00 91.00 305 SER A C 1
ATOM 2255 O O . SER A 1 305 ? 15.837 -5.290 -1.166 1.00 91.00 305 SER A O 1
ATOM 2257 N N . GLY A 1 306 ? 15.113 -6.844 -2.621 1.00 87.75 306 GLY A N 1
ATOM 2258 C CA . GLY A 1 306 ? 16.294 -6.848 -3.473 1.00 87.75 306 GLY A CA 1
ATOM 2259 C C . GLY A 1 306 ? 16.201 -5.759 -4.543 1.00 87.75 306 GLY A C 1
ATOM 2260 O O . GLY A 1 306 ? 15.115 -5.324 -4.906 1.00 87.75 306 GLY A O 1
ATOM 2261 N N . GLY A 1 307 ? 17.345 -5.300 -5.047 1.00 91.31 307 GLY A N 1
ATOM 2262 C CA . GLY A 1 307 ? 17.398 -4.473 -6.255 1.00 91.31 307 GLY A CA 1
ATOM 2263 C C . GLY A 1 307 ? 17.422 -5.334 -7.521 1.00 91.31 307 GLY A C 1
ATOM 2264 O O . GLY A 1 307 ? 16.861 -6.430 -7.564 1.00 91.31 307 GLY A O 1
ATOM 2265 N N . VAL A 1 308 ? 18.136 -4.863 -8.543 1.00 90.38 308 VAL A N 1
ATOM 2266 C CA . VAL A 1 308 ? 18.451 -5.685 -9.718 1.00 90.38 308 VAL A CA 1
ATOM 2267 C C . VAL A 1 308 ? 19.496 -6.738 -9.356 1.00 90.38 308 VAL A C 1
ATOM 2269 O O . VAL A 1 308 ? 20.557 -6.421 -8.814 1.00 90.38 308 VAL A O 1
ATOM 2272 N N . ARG A 1 309 ? 19.204 -7.994 -9.687 1.00 93.62 309 ARG A N 1
ATOM 2273 C CA . ARG A 1 309 ? 20.113 -9.136 -9.572 1.00 93.62 309 ARG A CA 1
ATOM 2274 C C . ARG A 1 309 ? 20.812 -9.409 -10.896 1.00 93.62 309 ARG A C 1
ATOM 2276 O O . ARG A 1 309 ? 20.235 -9.189 -11.960 1.00 93.62 309 ARG A O 1
ATOM 2283 N N . ASN A 1 310 ? 22.047 -9.897 -10.802 1.00 84.19 310 ASN A N 1
ATOM 2284 C CA . ASN A 1 310 ? 22.830 -10.340 -11.957 1.00 84.19 310 ASN A CA 1
ATOM 2285 C C . ASN A 1 310 ? 22.242 -11.589 -12.606 1.00 84.19 310 ASN A C 1
ATOM 2287 O O . ASN A 1 310 ? 21.710 -12.440 -11.859 1.00 84.19 310 ASN A O 1
#

Sequence (310 aa):
MRSSSGLSLASLVFTGLCAGTLAASFPGCSSPSEAPPNAPISLDNGRQLSVALDPSLSASDQTLVQGDFNLLSNLQFNSASSTFKQIFGGTTSNDVLTYIDERVKFVVPNTQNIDQRILLNASSTPPESGGVILASNIGTPLWLYSETIKPQKVQFRVGNQAVPVSSSRVGIVMLGEGYRQNVGTMLRLSTLVHEARHSDCTGGISRADVQRIHDGQLPTQKTCGHLHVDCPVGHPLAGLPACDDHSWGAYAIELVFTAITSRECTNCSETQKQQALAIASDSASRITVLTPMLDGNLGAPDMTSGGVRN

Foldseek 3Di:
DDDPPDFFLPQWDDDDDDDDDDDDDDDDDPDDPPDPQFDFQAEPVRDTFLAGEQPPDDPVRVVLVSVLLNVLQPWAFPFADPQLCLQQVHTHSVSLSVLLSQQANYEYEPDQPQVVQKPDRTDGRTPDDPDFDQKAWPLLVQCLVQLLDPPDWIWGDRHNDTHTSPALSPHYMYGTPNVVVPDDSLVSNLVSQLRSQLSAQFVAAEPVQSVCSNVRHHGPDCSRRLFADADPPPQPRHGHSQAGAAAPGSLNSSLSVLVSSLPGGPPDDPVSSVVSVVSNVVSCSRYPCNVCNVVCVRDGDGRHHDYYDD

Radius of gyration: 20.15 Å; chains: 1; bounding box: 42×68×52 Å

pLDDT: mean 85.92, std 20.68, range [25.47, 98.69]

Secondary structure (DSSP, 8-state):
--------GGG-----------------------PPTTPEEEPTTS-EEEEEEPTTS-HHHHHHHHHHHHHHHH--BS---HHHHHHHSSSSHHHHHHHHHTT--EEEE--S-GGGGB-SS---PPPPPSS--SEEE-HHHHHHHHHHTTTS--EEEETTEEEE--SGGG-EEEEPGGGGSS--HHHHHHHHHHHHHTT-BTT-EEHHHHHHHHTTPPPS-TTBTT--EEBPTTSTTBTSEEEB-STT-HHHHHHHHHHHHHHHBSSS-HHHHHHHHHHHHHHHHTBTTHHHHHTTTT-S-------EE-